Protein AF-A0A532E8U4-F1 (afdb_monomer_lite)

Sequence (185 aa):
MLTKPIAFLGGGQMAEALIGGLLAAGACEPASICATDPVAARRDALKSRFGIRVGDENAKAVREADLVVLAVKPQAMPAVLSDAGQACAGKFIVSIAAGVTTAWIRERIVTPRGIVRAMPNTPALVREGVTALTCQPDLQSDDLAAVRTLFEAVGSVVSVEERLMDAVTGLSGSGPAYVFVAIEA

Secondary structure (DSSP, 8-state):
---S-EEEES-SHHHHHHHHHHHHTTSS-GGGEEEE-S-HHHHHHHHHHH--EEES-HHHHHHT-SEEEE-S-GGGHHHHHHHHTTTTTT-EEEE--TT--HHHHHTTSSS-SEEEEEE--GGGGGT-EEEEEE--TT--HHHHHHHHHHHHTTEEEEE--GGGHHHHIIIIITHHHHHHHHHH-

pLDDT: mean 94.61, std 5.18, range [62.66, 98.69]

Foldseek 3Di:
DPPFAEEEEALDLLVLLLLVLCVVVVVDALASYEYADCDPVSQVVSCVPRVHHYDNQLQVSLLRGQEYEHPDEPVCVVVSLVRNQASQAQHEYEYQYAPQDPVNSVVSHDHHVFYKYKHWADQLSVLAIEIEIEGDPPDDPVSVVVVCSSNNSRHHYHYDHRVCSVVCCVPRHCVVVVVVVVVVD

Radius of gyration: 15.51 Å; chains: 1; bounding box: 44×36×39 Å

Structure (mmCIF, N/CA/C/O backbone):
data_AF-A0A532E8U4-F1
#
_entry.id   AF-A0A532E8U4-F1
#
loop_
_atom_site.group_PDB
_atom_site.id
_atom_site.type_symbol
_atom_site.label_atom_id
_atom_site.label_alt_id
_atom_site.label_comp_id
_atom_site.label_asym_id
_atom_site.label_entity_id
_atom_site.label_seq_id
_atom_site.pdbx_PDB_ins_code
_atom_site.Cartn_x
_atom_site.Cartn_y
_atom_site.Cartn_z
_atom_site.occupancy
_atom_site.B_iso_or_equiv
_atom_site.auth_seq_id
_atom_site.auth_comp_id
_atom_site.auth_asym_id
_atom_site.auth_atom_id
_atom_site.pdbx_PDB_model_num
ATOM 1 N N . MET A 1 1 ? -12.705 -9.575 8.826 1.00 62.66 1 MET A N 1
ATOM 2 C CA . MET A 1 1 ? -13.034 -9.132 7.456 1.00 62.66 1 MET A CA 1
ATOM 3 C C . MET A 1 1 ? -13.058 -7.609 7.445 1.00 62.66 1 MET A C 1
ATOM 5 O O . MET A 1 1 ? -13.712 -7.023 8.299 1.00 62.66 1 MET A O 1
ATOM 9 N N . LEU A 1 2 ? -12.309 -6.975 6.547 1.00 78.12 2 LEU A N 1
ATOM 10 C CA . LEU A 1 2 ? -12.373 -5.546 6.260 1.00 78.12 2 LEU A CA 1
ATOM 11 C C . LEU A 1 2 ? -13.682 -5.270 5.516 1.00 78.12 2 LEU A C 1
ATOM 13 O O . LEU A 1 2 ? -13.833 -5.612 4.346 1.00 78.12 2 LEU A O 1
ATOM 17 N N . THR A 1 3 ? -14.644 -4.676 6.214 1.00 75.88 3 THR A N 1
ATOM 18 C CA . THR A 1 3 ? -15.966 -4.338 5.661 1.00 75.88 3 THR A CA 1
ATOM 19 C C . THR A 1 3 ? -16.006 -2.954 5.017 1.00 75.88 3 THR A C 1
ATOM 21 O O . THR A 1 3 ? -16.946 -2.630 4.297 1.00 75.88 3 THR A O 1
ATOM 24 N N . LYS A 1 4 ? -14.981 -2.136 5.266 1.00 85.25 4 LYS A N 1
ATOM 25 C CA . LYS A 1 4 ? -14.859 -0.764 4.775 1.00 85.25 4 LYS A CA 1
ATOM 26 C C . LYS A 1 4 ? -14.249 -0.739 3.364 1.00 85.25 4 LYS A C 1
ATOM 28 O O . LYS A 1 4 ? -13.265 -1.451 3.147 1.00 85.25 4 LYS A O 1
ATOM 33 N N . PRO A 1 5 ? -14.760 0.072 2.419 1.00 95.31 5 PRO A N 1
ATOM 34 C CA . PRO A 1 5 ? -14.179 0.158 1.083 1.00 95.31 5 PRO A CA 1
ATOM 35 C C . PRO A 1 5 ? -12.770 0.771 1.097 1.00 95.31 5 PRO A C 1
ATOM 37 O O . PRO A 1 5 ? -12.495 1.721 1.839 1.00 95.31 5 PRO A O 1
ATOM 40 N N . ILE A 1 6 ? -11.884 0.229 0.260 1.00 98.00 6 ILE A N 1
ATOM 41 C CA . ILE A 1 6 ? -10.460 0.569 0.193 1.00 98.00 6 ILE A CA 1
ATOM 42 C C . ILE A 1 6 ? -10.132 1.147 -1.184 1.00 98.00 6 ILE A C 1
ATOM 44 O O . ILE A 1 6 ? -10.432 0.527 -2.205 1.00 98.00 6 ILE A O 1
ATOM 48 N N . ALA A 1 7 ? -9.463 2.299 -1.217 1.00 98.44 7 ALA A N 1
ATOM 49 C CA . ALA A 1 7 ? -8.882 2.866 -2.431 1.00 98.44 7 ALA A CA 1
ATOM 50 C C . ALA A 1 7 ? -7.355 2.759 -2.401 1.00 98.44 7 ALA A C 1
ATOM 52 O O . ALA A 1 7 ? -6.721 3.290 -1.496 1.00 98.44 7 ALA A O 1
ATOM 53 N N . PHE A 1 8 ? -6.756 2.134 -3.411 1.00 98.69 8 PHE A N 1
ATOM 54 C CA . PHE A 1 8 ? -5.316 2.172 -3.662 1.00 98.69 8 PHE A CA 1
ATOM 55 C C . PHE A 1 8 ? -5.017 3.251 -4.699 1.00 98.69 8 PHE A C 1
ATOM 57 O O . PHE A 1 8 ? -5.415 3.122 -5.855 1.00 98.69 8 PHE A O 1
ATOM 64 N N . LEU A 1 9 ? -4.315 4.311 -4.298 1.00 98.50 9 LEU A N 1
ATOM 65 C CA . LEU A 1 9 ? -3.833 5.335 -5.220 1.00 98.50 9 LEU A CA 1
ATOM 66 C C . LEU A 1 9 ? -2.458 4.929 -5.736 1.00 98.50 9 LEU A C 1
ATOM 68 O O . LEU A 1 9 ? -1.476 4.993 -4.996 1.00 98.50 9 LEU A O 1
ATOM 72 N N . GLY A 1 10 ? -2.398 4.503 -6.994 1.00 98.06 10 GLY A N 1
ATOM 73 C CA . GLY A 1 10 ? -1.242 3.830 -7.577 1.00 98.06 10 GLY A CA 1
ATOM 74 C C . GLY A 1 10 ? -1.448 2.319 -7.633 1.00 98.06 10 GLY A C 1
ATOM 75 O O . GLY A 1 10 ? -1.654 1.659 -6.616 1.00 98.06 10 GLY A O 1
ATOM 76 N N . GLY A 1 11 ? -1.335 1.757 -8.833 1.00 97.06 11 GLY A N 1
ATOM 77 C CA . GLY A 1 11 ? -1.578 0.349 -9.093 1.00 97.06 11 GLY A CA 1
ATOM 78 C C . GLY A 1 11 ? -0.317 -0.500 -9.099 1.00 97.06 11 GLY A C 1
ATOM 79 O O . GLY A 1 11 ? -0.368 -1.601 -9.621 1.00 97.06 11 GLY A O 1
ATOM 80 N N . GLY A 1 12 ? 0.827 -0.026 -8.597 1.00 96.94 12 GLY A N 1
ATOM 81 C CA . GLY A 1 12 ? 2.129 -0.694 -8.738 1.00 96.94 12 GLY A CA 1
ATOM 82 C C . GLY A 1 12 ? 2.235 -2.090 -8.098 1.00 96.94 12 GLY A C 1
ATOM 83 O O . GLY A 1 12 ? 1.277 -2.633 -7.555 1.00 96.94 12 GLY A O 1
ATOM 84 N N . GLN A 1 13 ? 3.434 -2.677 -8.141 1.00 97.00 13 GLN A N 1
ATOM 85 C CA . GLN A 1 13 ? 3.695 -4.038 -7.640 1.00 97.00 13 GLN A CA 1
ATOM 86 C C . GLN A 1 13 ? 3.291 -4.232 -6.170 1.00 97.00 13 GLN A C 1
ATOM 88 O O . GLN A 1 13 ? 2.684 -5.239 -5.822 1.00 97.00 13 GLN A O 1
ATOM 93 N N . MET A 1 14 ? 3.564 -3.244 -5.311 1.00 97.62 14 MET A N 1
ATOM 94 C CA . MET A 1 14 ? 3.198 -3.339 -3.895 1.00 97.62 14 MET A CA 1
ATOM 95 C C . MET A 1 14 ? 1.681 -3.259 -3.673 1.00 97.62 14 MET A C 1
ATOM 97 O O . MET A 1 14 ? 1.151 -4.006 -2.858 1.00 97.62 14 MET A O 1
ATOM 101 N N . ALA A 1 15 ? 0.967 -2.407 -4.421 1.00 98.12 15 ALA A N 1
ATOM 102 C CA . ALA A 1 15 ? -0.495 -2.376 -4.371 1.00 98.12 15 ALA A CA 1
ATOM 103 C C . ALA A 1 15 ? -1.079 -3.724 -4.811 1.00 98.12 15 ALA A C 1
ATOM 105 O O . ALA A 1 15 ? -1.932 -4.277 -4.130 1.00 98.12 15 ALA A O 1
ATOM 106 N N . GLU A 1 16 ? -0.565 -4.293 -5.903 1.00 98.19 16 GLU A N 1
ATOM 107 C CA . GLU A 1 16 ? -0.963 -5.617 -6.387 1.00 98.19 16 GLU A CA 1
ATOM 108 C C . GLU A 1 16 ? -0.710 -6.731 -5.367 1.00 98.19 16 GLU A C 1
ATOM 110 O O . GLU A 1 16 ? -1.575 -7.588 -5.194 1.00 98.19 16 GLU A O 1
ATOM 115 N N . ALA A 1 17 ? 0.422 -6.716 -4.662 1.00 98.31 17 ALA A N 1
ATOM 116 C CA . ALA A 1 17 ? 0.686 -7.690 -3.609 1.00 98.31 17 ALA A CA 1
ATOM 117 C C . ALA A 1 17 ? -0.298 -7.567 -2.447 1.00 98.31 17 ALA A C 1
ATOM 119 O O . ALA A 1 17 ? -0.860 -8.574 -2.028 1.00 98.31 17 ALA A O 1
ATOM 120 N N . LEU A 1 18 ? -0.562 -6.346 -1.974 1.00 98.44 18 LEU A N 1
ATOM 121 C CA . LEU A 1 18 ? -1.526 -6.102 -0.897 1.00 98.44 18 LEU A CA 1
ATOM 122 C C . LEU A 1 18 ? -2.945 -6.512 -1.306 1.00 98.44 18 LEU A C 1
ATOM 124 O O . LEU A 1 18 ? -3.613 -7.226 -0.565 1.00 98.44 18 LEU A O 1
ATOM 128 N N . ILE A 1 19 ? -3.385 -6.125 -2.505 1.00 98.38 19 ILE A N 1
ATOM 129 C CA . ILE A 1 19 ? -4.685 -6.517 -3.066 1.0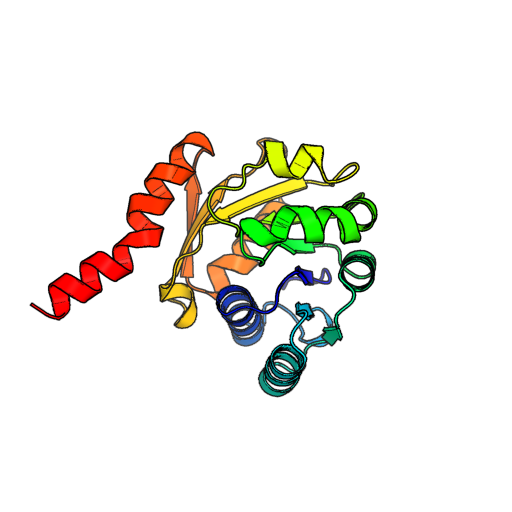0 98.38 19 ILE A CA 1
ATOM 130 C C . ILE A 1 19 ? -4.780 -8.044 -3.159 1.00 98.38 19 ILE A C 1
ATOM 132 O O . ILE A 1 19 ? -5.735 -8.640 -2.669 1.00 98.38 19 ILE A O 1
ATOM 136 N N . GLY A 1 20 ? -3.774 -8.693 -3.746 1.00 98.06 20 GLY A N 1
ATOM 137 C CA . GLY A 1 20 ? -3.753 -10.144 -3.900 1.00 98.06 20 GLY A CA 1
ATOM 138 C C . GLY A 1 20 ? -3.686 -10.898 -2.572 1.00 98.06 20 GLY A C 1
ATOM 139 O O . GLY A 1 20 ? -4.308 -11.952 -2.447 1.00 98.06 20 GLY A O 1
ATOM 140 N N . GLY A 1 21 ? -2.960 -10.371 -1.584 1.00 97.88 21 GLY A N 1
ATOM 141 C CA . GLY A 1 21 ? -2.897 -10.917 -0.229 1.00 97.88 21 GLY A CA 1
ATOM 142 C C . GLY A 1 21 ? -4.246 -10.830 0.476 1.00 97.88 21 GLY A C 1
ATOM 143 O O . GLY A 1 21 ? -4.755 -11.845 0.946 1.00 97.88 21 GLY A O 1
ATOM 144 N N . LEU A 1 22 ? -4.863 -9.643 0.481 1.00 97.31 22 LEU A N 1
ATOM 145 C CA . LEU A 1 22 ? -6.176 -9.410 1.087 1.00 97.31 22 LEU A CA 1
ATOM 146 C C . LEU A 1 22 ? -7.247 -10.358 0.538 1.00 97.31 22 LEU A C 1
ATOM 148 O O . LEU A 1 22 ? -7.982 -10.978 1.308 1.00 97.31 22 LEU A O 1
ATOM 152 N N . LEU A 1 23 ? -7.324 -10.478 -0.790 1.00 97.19 23 LEU A N 1
ATOM 153 C CA . LEU A 1 23 ? -8.311 -11.328 -1.453 1.00 97.19 23 LEU A CA 1
ATOM 154 C C . LEU A 1 23 ? -8.050 -12.811 -1.183 1.00 97.19 23 LEU A C 1
ATOM 156 O O . LEU A 1 23 ? -8.980 -13.557 -0.892 1.00 97.19 23 LEU A O 1
ATOM 160 N N . ALA A 1 24 ? -6.787 -13.245 -1.215 1.00 96.56 24 ALA A N 1
ATOM 161 C CA . ALA A 1 24 ? -6.435 -14.633 -0.923 1.00 96.56 24 ALA A CA 1
ATOM 162 C C . ALA A 1 24 ? -6.708 -15.030 0.535 1.00 96.56 24 ALA A C 1
ATOM 164 O O . ALA A 1 24 ? -7.031 -16.184 0.799 1.00 96.56 24 ALA A O 1
ATOM 165 N N . ALA A 1 25 ? -6.598 -14.084 1.469 1.00 95.25 25 ALA A N 1
ATOM 166 C CA . ALA A 1 25 ? -6.929 -14.287 2.875 1.00 95.25 25 ALA A CA 1
ATOM 167 C C . ALA A 1 25 ? -8.444 -14.230 3.164 1.00 95.25 25 ALA A C 1
ATOM 169 O O . ALA A 1 25 ? -8.845 -14.393 4.315 1.00 95.25 25 ALA A O 1
ATOM 170 N N . GLY A 1 26 ? -9.292 -13.945 2.164 1.00 95.25 26 GLY A N 1
ATOM 171 C CA . GLY A 1 26 ? -10.722 -13.686 2.377 1.00 95.25 26 GLY A CA 1
ATOM 172 C C . GLY A 1 26 ? -10.973 -12.465 3.270 1.00 95.25 26 GLY A C 1
ATOM 173 O O . GLY A 1 26 ? -12.012 -12.352 3.922 1.00 95.25 26 GLY A O 1
ATOM 174 N N . ALA A 1 27 ? -9.997 -11.556 3.355 1.00 94.38 27 ALA A N 1
ATOM 175 C CA . ALA A 1 27 ? -10.062 -10.411 4.246 1.00 94.38 27 ALA A CA 1
ATOM 176 C C . ALA A 1 27 ? -11.015 -9.338 3.713 1.00 94.38 27 ALA A C 1
ATOM 178 O O . ALA A 1 27 ? -11.550 -8.580 4.516 1.00 94.38 27 ALA A O 1
ATOM 179 N N . CYS A 1 28 ? -11.262 -9.278 2.405 1.00 93.56 28 CYS A N 1
ATOM 180 C CA . CYS A 1 28 ? -12.238 -8.387 1.787 1.00 93.56 28 CYS A CA 1
ATOM 181 C C . CYS A 1 28 ? -12.785 -8.975 0.482 1.00 93.56 28 CYS A C 1
ATOM 183 O O . CYS A 1 28 ? -12.185 -9.864 -0.120 1.00 93.56 28 CYS A O 1
ATOM 185 N N . GLU A 1 29 ? -13.910 -8.426 0.034 1.00 95.69 29 GLU A N 1
ATOM 186 C CA . GLU A 1 29 ? -14.476 -8.728 -1.278 1.00 95.69 29 GLU A CA 1
ATOM 187 C C . GLU A 1 29 ? -13.826 -7.862 -2.369 1.00 95.69 29 GLU A C 1
ATOM 189 O O . GLU A 1 29 ? -13.569 -6.675 -2.128 1.00 95.69 29 GLU A O 1
ATOM 194 N N . PRO A 1 30 ? -13.647 -8.376 -3.602 1.00 97.12 30 PRO A N 1
ATOM 195 C CA . PRO A 1 30 ? -13.139 -7.586 -4.725 1.00 97.12 30 PRO A CA 1
ATOM 196 C C . PRO A 1 30 ? -13.911 -6.283 -4.970 1.00 97.12 30 PRO A C 1
ATOM 198 O O . PRO A 1 30 ? -13.317 -5.253 -5.285 1.00 97.12 30 PRO A O 1
ATOM 201 N N . ALA A 1 31 ? -15.233 -6.298 -4.767 1.00 96.25 31 ALA A N 1
ATOM 202 C CA . ALA A 1 31 ? -16.095 -5.127 -4.941 1.00 96.25 31 ALA A CA 1
ATOM 203 C C . ALA A 1 31 ? -15.760 -3.975 -3.970 1.00 96.25 31 ALA A C 1
ATOM 205 O O . ALA A 1 31 ? -15.969 -2.798 -4.295 1.00 96.25 31 ALA A O 1
ATOM 206 N N . SER A 1 32 ? -15.196 -4.305 -2.806 1.00 96.44 32 SER A N 1
ATOM 207 C CA . SER A 1 32 ? -14.785 -3.344 -1.781 1.00 96.44 32 SER A CA 1
ATOM 208 C C . SER A 1 32 ? -13.441 -2.683 -2.086 1.00 96.44 32 SER A C 1
ATOM 210 O O . SER A 1 32 ? -13.071 -1.745 -1.386 1.00 96.44 32 SER A O 1
ATOM 212 N N . ILE A 1 33 ? -12.718 -3.121 -3.121 1.00 98.25 33 ILE A N 1
ATOM 213 C CA . ILE A 1 33 ? -11.435 -2.539 -3.522 1.00 98.25 33 ILE A CA 1
ATOM 214 C C . ILE A 1 33 ? -11.597 -1.733 -4.814 1.00 98.25 33 ILE A C 1
ATOM 216 O O . ILE A 1 33 ? -12.163 -2.195 -5.808 1.00 98.25 33 ILE A O 1
ATOM 220 N N . CYS A 1 34 ? -11.028 -0.530 -4.808 1.00 98.44 34 CYS A N 1
ATOM 221 C CA . CYS A 1 34 ? -10.768 0.272 -5.993 1.00 98.44 34 CYS A CA 1
ATOM 222 C C . CYS A 1 34 ? -9.267 0.571 -6.094 1.00 98.44 34 CYS A C 1
ATOM 224 O O . CYS A 1 34 ? -8.642 0.903 -5.088 1.00 98.44 34 CYS A O 1
ATOM 226 N N . ALA A 1 35 ? -8.681 0.479 -7.286 1.00 98.62 35 ALA A N 1
ATOM 227 C CA . ALA A 1 35 ? -7.300 0.896 -7.530 1.00 98.62 35 ALA A CA 1
ATOM 228 C C . ALA A 1 35 ? -7.217 1.906 -8.676 1.00 98.62 35 ALA A C 1
ATOM 230 O O . ALA A 1 35 ? -7.883 1.745 -9.702 1.00 98.62 35 ALA A O 1
ATOM 231 N N . THR A 1 36 ? -6.372 2.924 -8.529 1.00 98.62 36 THR A N 1
ATOM 232 C CA . THR A 1 36 ? -6.104 3.891 -9.593 1.00 98.62 36 THR A CA 1
ATOM 233 C C . THR A 1 36 ? -4.693 3.771 -10.134 1.00 98.62 36 THR A C 1
ATOM 235 O O . THR A 1 36 ? -3.743 3.523 -9.395 1.00 98.62 36 THR A O 1
ATOM 238 N N . ASP A 1 37 ? -4.544 3.943 -11.443 1.00 98.25 37 ASP A N 1
ATOM 239 C CA . ASP A 1 37 ? -3.234 4.005 -12.090 1.00 98.25 37 ASP A CA 1
ATOM 240 C C . ASP A 1 37 ? -3.331 4.822 -13.386 1.00 98.25 37 ASP A C 1
ATOM 242 O O . ASP A 1 37 ? -4.298 4.632 -14.130 1.00 98.25 37 ASP A O 1
ATOM 246 N N . PRO A 1 38 ? -2.370 5.710 -13.704 1.00 96.69 38 PRO A N 1
ATOM 247 C CA . PRO A 1 38 ? -2.390 6.456 -14.963 1.00 96.69 38 PRO A CA 1
ATOM 248 C C . PRO A 1 38 ? -2.251 5.546 -16.196 1.00 96.69 38 PRO A C 1
ATOM 250 O O . PRO A 1 38 ? -2.753 5.884 -17.269 1.00 96.69 38 PRO A O 1
ATOM 253 N N . VAL A 1 39 ? -1.622 4.373 -16.068 1.00 97.81 39 VAL A N 1
ATOM 254 C CA . VAL A 1 39 ? -1.362 3.464 -17.189 1.00 97.81 39 VAL A CA 1
ATOM 255 C C . VAL A 1 39 ? -2.543 2.513 -17.401 1.00 97.81 39 VAL A C 1
ATOM 257 O O . VAL A 1 39 ? -2.821 1.650 -16.571 1.00 97.81 39 VAL A O 1
ATOM 260 N N . ALA A 1 40 ? -3.208 2.605 -18.558 1.00 98.12 40 ALA A N 1
ATOM 261 C CA . ALA A 1 40 ? -4.378 1.777 -18.886 1.00 98.12 40 ALA A CA 1
ATOM 262 C C . ALA A 1 40 ? -4.098 0.269 -18.798 1.00 98.12 40 ALA A C 1
ATOM 264 O O . ALA A 1 40 ? -4.814 -0.446 -18.103 1.00 98.12 40 ALA A O 1
ATOM 265 N N . ALA A 1 41 ? -2.985 -0.189 -19.381 1.00 98.19 41 ALA A N 1
ATOM 266 C CA . ALA A 1 41 ? -2.574 -1.592 -19.308 1.00 98.19 41 ALA A CA 1
ATOM 267 C C . ALA A 1 41 ? -2.415 -2.087 -17.860 1.00 98.19 41 ALA A C 1
ATOM 269 O O . ALA A 1 41 ? -2.665 -3.256 -17.563 1.00 98.19 41 ALA A O 1
ATOM 270 N N . ARG A 1 42 ? -2.028 -1.197 -16.934 1.00 98.12 42 ARG A N 1
ATOM 271 C CA . ARG A 1 42 ? -1.910 -1.556 -15.523 1.00 98.12 42 ARG A CA 1
ATOM 272 C C . ARG A 1 42 ? -3.275 -1.733 -14.865 1.00 98.12 42 ARG A C 1
ATOM 274 O O . ARG A 1 42 ? -3.460 -2.684 -14.107 1.00 98.12 42 ARG A O 1
ATOM 281 N N . ARG A 1 43 ? -4.232 -0.861 -15.190 1.00 98.50 43 ARG A N 1
ATOM 282 C CA . ARG A 1 43 ? -5.628 -0.986 -14.748 1.00 98.50 43 ARG A CA 1
ATOM 283 C C . ARG A 1 43 ? -6.259 -2.280 -15.258 1.00 98.50 43 ARG A C 1
ATOM 285 O O . ARG A 1 43 ? -6.869 -3.003 -14.473 1.00 98.50 43 ARG A O 1
ATOM 292 N N . ASP A 1 44 ? -6.051 -2.608 -16.529 1.00 98.44 44 ASP A N 1
ATOM 293 C CA . ASP A 1 44 ? -6.578 -3.834 -17.136 1.00 98.44 44 ASP A CA 1
ATOM 294 C C . ASP A 1 44 ? -6.007 -5.087 -16.466 1.00 98.44 44 ASP A C 1
ATOM 296 O O . ASP A 1 44 ? -6.757 -6.007 -16.137 1.00 98.44 44 ASP A O 1
ATOM 300 N N . ALA A 1 45 ? -4.702 -5.096 -16.172 1.00 98.38 45 ALA A N 1
ATOM 301 C CA . ALA A 1 45 ? -4.061 -6.193 -15.451 1.00 98.38 45 ALA A CA 1
ATOM 302 C C . ALA A 1 45 ? -4.661 -6.395 -14.048 1.00 98.38 45 ALA A C 1
ATOM 304 O O . ALA A 1 45 ? -5.005 -7.519 -13.686 1.00 98.38 45 ALA A O 1
ATOM 305 N N . LEU A 1 46 ? -4.839 -5.319 -13.271 1.00 98.56 46 LEU A N 1
ATOM 306 C CA . LEU A 1 46 ? -5.439 -5.394 -11.933 1.00 98.56 46 LEU A CA 1
ATOM 307 C C . LEU A 1 46 ? -6.890 -5.887 -11.983 1.00 98.56 46 LEU A C 1
ATOM 309 O O . LEU A 1 46 ? -7.273 -6.767 -11.211 1.00 98.56 46 LEU A O 1
ATOM 313 N N . LYS A 1 47 ? -7.685 -5.359 -12.918 1.00 98.31 47 LYS A N 1
ATOM 314 C CA . LYS A 1 47 ? -9.078 -5.769 -13.114 1.00 98.31 47 LYS A CA 1
ATOM 315 C C . LYS A 1 47 ? -9.177 -7.238 -13.514 1.00 98.31 47 LYS A C 1
ATOM 317 O O . LYS A 1 47 ? -9.957 -7.974 -12.920 1.00 98.31 47 LYS A O 1
ATOM 322 N N . SER A 1 48 ? -8.378 -7.675 -14.487 1.00 98.19 48 SER A N 1
ATOM 323 C CA . SER A 1 48 ? -8.390 -9.059 -14.969 1.00 98.19 48 SER A CA 1
ATOM 324 C C . SER A 1 48 ? -7.909 -10.047 -13.912 1.00 98.19 48 SER A C 1
ATOM 326 O O . SER A 1 48 ? -8.435 -11.153 -13.839 1.00 98.19 48 SER A O 1
ATOM 328 N N . ARG A 1 49 ? -6.898 -9.678 -13.118 1.00 98.00 49 ARG A N 1
ATOM 329 C CA . ARG A 1 49 ? -6.296 -10.575 -12.127 1.00 98.00 49 ARG A CA 1
ATOM 330 C C . ARG A 1 49 ? -7.142 -10.709 -10.863 1.00 98.00 49 ARG A C 1
ATOM 332 O O . ARG A 1 49 ? -7.184 -11.790 -10.287 1.00 98.00 49 ARG A O 1
ATOM 339 N N . PHE A 1 50 ? -7.780 -9.624 -10.423 1.00 98.19 50 PHE A N 1
ATOM 340 C CA . PHE A 1 50 ? -8.416 -9.563 -9.103 1.00 98.19 50 PHE A CA 1
ATOM 341 C C . PHE A 1 50 ? -9.920 -9.293 -9.125 1.00 98.19 50 PHE A C 1
ATOM 343 O O . PHE A 1 50 ? -10.558 -9.394 -8.082 1.00 98.19 50 PHE A O 1
ATOM 350 N N . GLY A 1 51 ? -10.502 -8.920 -10.268 1.00 97.94 51 GLY A N 1
ATOM 351 C CA . GLY A 1 51 ? -11.926 -8.580 -10.354 1.00 97.94 51 GLY A CA 1
ATOM 352 C C . GLY A 1 51 ? -12.316 -7.310 -9.587 1.00 97.94 51 GLY A C 1
ATOM 353 O O . GLY A 1 51 ? -13.493 -7.111 -9.296 1.00 97.94 51 GLY A O 1
ATOM 354 N N . ILE A 1 52 ? -11.346 -6.459 -9.239 1.00 98.38 52 ILE A N 1
ATOM 355 C CA . ILE A 1 52 ? -11.578 -5.213 -8.496 1.00 98.38 52 ILE A CA 1
ATOM 356 C C . ILE A 1 52 ? -12.035 -4.076 -9.413 1.00 98.38 52 ILE A C 1
ATOM 358 O O . ILE A 1 52 ? -11.888 -4.127 -10.640 1.00 98.38 52 ILE A O 1
ATOM 362 N N . ARG A 1 53 ? -12.535 -2.995 -8.808 1.00 98.06 53 ARG A N 1
ATOM 363 C CA . ARG A 1 53 ? -12.789 -1.744 -9.528 1.00 98.06 53 ARG A CA 1
ATOM 364 C C . ARG A 1 53 ? -11.463 -1.049 -9.835 1.00 98.06 53 ARG A C 1
ATOM 366 O O . ARG A 1 53 ? -10.546 -1.046 -9.016 1.00 98.06 53 ARG A O 1
ATOM 373 N N . VAL A 1 54 ? -11.365 -0.452 -11.019 1.00 98.56 54 VAL A N 1
ATOM 374 C CA . VAL A 1 54 ? -10.183 0.306 -11.445 1.00 98.56 54 VAL A CA 1
ATOM 375 C C . VAL A 1 54 ? -10.589 1.610 -12.119 1.00 98.56 54 VAL A C 1
ATOM 377 O O . VAL A 1 54 ? -11.644 1.677 -12.750 1.00 98.56 54 VAL A O 1
ATOM 380 N N . GLY A 1 55 ? -9.749 2.634 -12.005 1.00 97.50 55 GLY A N 1
ATOM 381 C CA . GLY A 1 55 ? -9.970 3.936 -12.635 1.00 97.50 55 GLY A CA 1
ATOM 382 C C . GLY A 1 55 ? -8.686 4.748 -12.764 1.00 97.50 55 GLY A C 1
ATOM 383 O O . GLY A 1 55 ? -7.618 4.313 -12.347 1.00 97.50 55 GLY A O 1
ATOM 384 N N . ASP A 1 56 ? -8.775 5.924 -13.363 1.00 97.06 56 ASP A N 1
ATOM 385 C CA . ASP A 1 56 ? -7.683 6.897 -13.497 1.00 97.06 56 ASP A CA 1
ATOM 386 C C . ASP A 1 56 ? -7.913 8.173 -12.668 1.00 97.06 56 ASP A C 1
ATOM 388 O O . ASP A 1 56 ? -6.989 8.958 -12.475 1.00 97.06 56 ASP A O 1
ATOM 392 N N . GLU A 1 57 ? -9.108 8.346 -12.100 1.00 97.44 57 GLU A N 1
ATOM 393 C CA . GLU A 1 57 ? -9.472 9.484 -11.254 1.00 97.44 57 GLU A CA 1
ATOM 394 C C . GLU A 1 57 ? -9.274 9.179 -9.755 1.00 97.44 57 GLU A C 1
ATOM 396 O O . GLU A 1 57 ? -10.119 8.538 -9.116 1.00 97.44 57 GLU A O 1
ATOM 401 N N . ASN A 1 58 ? -8.193 9.686 -9.149 1.00 98.00 58 ASN A N 1
ATOM 402 C CA . ASN A 1 58 ? -7.902 9.453 -7.726 1.00 98.00 58 ASN A CA 1
ATOM 403 C C . ASN A 1 58 ? -9.007 9.996 -6.815 1.00 98.00 58 ASN A C 1
ATOM 405 O O . ASN A 1 58 ? -9.489 9.289 -5.931 1.00 98.00 58 ASN A O 1
ATOM 409 N N . ALA A 1 59 ? -9.449 11.235 -7.046 1.00 97.06 59 ALA A N 1
ATOM 410 C CA . ALA A 1 59 ? -10.466 11.877 -6.216 1.00 97.06 59 ALA A CA 1
ATOM 411 C C . ALA A 1 59 ? -11.793 11.095 -6.201 1.00 97.06 59 ALA A C 1
ATOM 413 O O . ALA A 1 59 ? -12.474 11.042 -5.176 1.00 97.06 59 ALA A O 1
ATOM 414 N N . LYS A 1 60 ? -12.154 10.452 -7.319 1.00 97.50 60 LYS A N 1
ATOM 415 C CA . LYS A 1 60 ? -13.344 9.600 -7.409 1.00 97.50 60 LYS A CA 1
ATOM 416 C C . LYS A 1 60 ? -13.191 8.339 -6.562 1.00 97.50 60 LYS A C 1
ATOM 418 O O . LYS A 1 60 ? -14.067 8.063 -5.748 1.00 97.50 60 LYS A O 1
ATOM 423 N N . ALA A 1 61 ? -12.065 7.636 -6.691 1.00 97.81 61 ALA A N 1
ATOM 424 C CA . ALA A 1 61 ? -11.780 6.450 -5.885 1.00 97.81 61 ALA A CA 1
ATOM 425 C C . ALA A 1 61 ? -11.771 6.763 -4.378 1.00 97.81 61 ALA A C 1
ATOM 427 O O . ALA A 1 61 ? -12.345 6.017 -3.591 1.00 97.81 61 ALA A O 1
ATOM 428 N N . VAL A 1 62 ? -11.183 7.898 -3.983 1.00 97.81 62 VAL A N 1
ATOM 429 C CA . VAL A 1 62 ? -11.136 8.339 -2.581 1.00 97.81 62 VAL A CA 1
ATOM 430 C C . VAL A 1 62 ? -12.526 8.625 -2.013 1.00 97.81 62 VAL A C 1
ATOM 432 O O . VAL A 1 62 ? -12.807 8.244 -0.878 1.00 97.81 62 VAL A O 1
ATOM 435 N N . ARG A 1 63 ? -13.415 9.284 -2.771 1.00 96.31 63 ARG A N 1
ATOM 436 C CA . ARG A 1 63 ? -14.768 9.617 -2.287 1.00 96.31 63 ARG A CA 1
ATOM 437 C C . ARG A 1 63 ? -15.548 8.376 -1.852 1.00 96.31 63 ARG A C 1
ATOM 439 O O . ARG A 1 63 ? -16.226 8.425 -0.827 1.00 96.31 63 ARG A O 1
ATOM 446 N N . GLU A 1 64 ? -15.390 7.282 -2.588 1.00 95.62 64 GLU A N 1
ATOM 447 C CA . GLU A 1 64 ? -16.071 6.002 -2.369 1.00 95.62 64 GLU A CA 1
ATOM 448 C C . GLU A 1 64 ? -15.361 5.076 -1.365 1.00 95.62 64 GLU A C 1
ATOM 450 O O . GLU A 1 64 ? -15.844 3.974 -1.111 1.00 95.62 64 GLU A O 1
ATOM 455 N N . ALA A 1 65 ? -14.220 5.494 -0.810 1.00 96.69 65 ALA A N 1
ATOM 456 C CA . ALA A 1 65 ? -13.425 4.708 0.126 1.00 96.69 65 ALA A CA 1
ATOM 457 C C . ALA A 1 65 ? -13.456 5.277 1.542 1.00 96.69 65 ALA A C 1
ATOM 459 O O . ALA A 1 65 ? -13.573 6.483 1.730 1.00 96.69 65 ALA A O 1
ATOM 460 N N . ASP A 1 66 ? -13.290 4.420 2.544 1.00 94.44 66 ASP A N 1
ATOM 461 C CA . ASP A 1 66 ? -13.065 4.830 3.936 1.00 94.44 66 ASP A CA 1
ATOM 462 C C . ASP A 1 66 ? -11.582 4.760 4.312 1.00 94.44 66 ASP A C 1
ATOM 464 O O . ASP A 1 66 ? -11.112 5.541 5.145 1.00 94.44 66 ASP A O 1
ATOM 468 N N . LEU A 1 67 ? -10.859 3.816 3.698 1.00 96.31 67 LEU A N 1
ATOM 469 C CA . LEU A 1 67 ? -9.420 3.626 3.832 1.00 96.31 67 LEU A CA 1
ATOM 470 C C . LEU A 1 67 ? -8.747 3.923 2.490 1.00 96.31 67 LEU A C 1
ATOM 472 O O . LEU A 1 67 ? -9.101 3.344 1.464 1.00 96.31 67 LEU A O 1
ATOM 476 N N . VAL A 1 68 ? -7.758 4.811 2.498 1.00 98.12 68 VAL A N 1
ATOM 477 C CA . VAL A 1 68 ? -7.003 5.211 1.308 1.00 98.12 68 VAL A CA 1
ATOM 478 C C . VAL A 1 68 ? -5.548 4.801 1.478 1.00 98.12 68 VAL A C 1
ATOM 480 O O . VAL A 1 68 ? -4.858 5.295 2.367 1.00 98.12 68 VAL A O 1
ATOM 483 N N . VAL A 1 69 ? -5.070 3.917 0.608 1.00 98.50 69 VAL A N 1
ATOM 484 C CA . VAL A 1 69 ? -3.672 3.501 0.529 1.00 98.50 69 VAL A CA 1
ATOM 485 C C . VAL A 1 69 ? -2.950 4.356 -0.511 1.00 98.50 69 VAL A C 1
ATOM 487 O O . VAL A 1 69 ? -3.207 4.245 -1.708 1.00 98.50 69 VAL A O 1
ATOM 490 N N . LEU A 1 70 ? -2.018 5.199 -0.072 1.00 98.62 70 LEU A N 1
ATOM 491 C CA . LEU A 1 70 ? -1.125 5.961 -0.943 1.00 98.62 70 LEU A CA 1
ATOM 492 C C . LEU A 1 70 ? 0.021 5.045 -1.399 1.00 98.62 70 LEU A C 1
ATOM 494 O O . LEU A 1 70 ? 1.016 4.874 -0.691 1.00 98.62 70 LEU A O 1
ATOM 498 N N . ALA A 1 71 ? -0.142 4.443 -2.578 1.00 98.19 71 ALA A N 1
ATOM 499 C CA . ALA A 1 71 ? 0.727 3.417 -3.157 1.00 98.19 71 ALA A CA 1
ATOM 500 C C . ALA A 1 71 ? 1.519 3.901 -4.386 1.00 98.19 71 ALA A C 1
ATOM 502 O O . ALA A 1 71 ? 1.905 3.117 -5.258 1.00 98.19 71 ALA A O 1
ATOM 503 N N . VAL A 1 72 ? 1.792 5.204 -4.445 1.00 97.81 72 VAL A N 1
ATOM 504 C CA . VAL A 1 72 ? 2.618 5.821 -5.485 1.00 97.81 72 VAL A CA 1
ATOM 505 C C . VAL A 1 72 ? 4.071 5.975 -5.051 1.00 97.81 72 VAL A C 1
ATOM 507 O O . VAL A 1 72 ? 4.415 5.942 -3.868 1.00 97.81 72 VAL A O 1
ATOM 510 N N . LYS A 1 73 ? 4.950 6.184 -6.032 1.00 95.50 73 LYS A N 1
ATOM 511 C CA . LYS A 1 73 ? 6.337 6.566 -5.765 1.00 95.50 73 LYS A CA 1
ATOM 512 C C . LYS A 1 73 ? 6.387 7.930 -5.052 1.00 95.50 73 LYS A C 1
ATOM 514 O O . LYS A 1 73 ? 5.563 8.790 -5.370 1.00 95.50 73 LYS A O 1
ATOM 519 N N . PRO A 1 74 ? 7.366 8.175 -4.158 1.00 95.38 74 PRO A N 1
ATOM 520 C CA . PRO A 1 74 ? 7.472 9.438 -3.417 1.00 95.38 74 PRO A CA 1
ATOM 521 C C . PRO A 1 74 ? 7.453 10.681 -4.315 1.00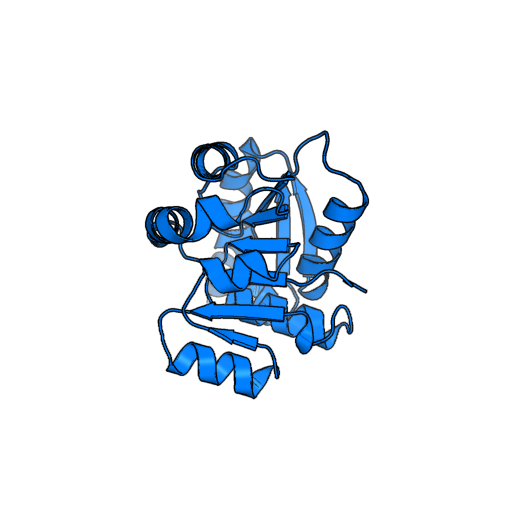 95.38 74 PRO A C 1
ATOM 523 O O . PRO A 1 74 ? 6.830 11.683 -3.981 1.00 95.38 74 PRO A O 1
ATOM 526 N N . GLN A 1 75 ? 8.060 10.586 -5.501 1.00 96.81 75 GLN A N 1
ATOM 527 C CA . GLN A 1 75 ? 8.137 11.668 -6.485 1.00 96.81 75 GLN A CA 1
ATOM 528 C C . GLN A 1 75 ? 6.772 12.039 -7.084 1.00 96.81 75 GLN A C 1
ATOM 530 O O . GLN A 1 75 ? 6.573 13.177 -7.493 1.00 96.81 75 GLN A O 1
ATOM 535 N N . ALA A 1 76 ? 5.827 11.096 -7.130 1.00 96.81 76 ALA A N 1
ATOM 536 C CA . ALA A 1 76 ? 4.477 11.318 -7.648 1.00 96.81 76 ALA A CA 1
ATOM 537 C C . ALA A 1 76 ? 3.500 11.816 -6.568 1.00 96.81 76 ALA A C 1
ATOM 539 O O . ALA A 1 76 ? 2.419 12.308 -6.893 1.00 96.81 76 ALA A O 1
ATOM 540 N N . MET A 1 77 ? 3.872 11.722 -5.287 1.00 97.38 77 MET A N 1
ATOM 541 C CA . MET A 1 77 ? 3.005 12.086 -4.167 1.00 97.38 77 MET A CA 1
ATOM 542 C C . MET A 1 77 ? 2.499 13.542 -4.210 1.00 97.38 77 MET A C 1
ATOM 544 O O . MET A 1 77 ? 1.315 13.742 -3.941 1.00 97.38 77 MET A O 1
ATOM 548 N N . PRO A 1 78 ? 3.313 14.562 -4.572 1.00 97.50 78 PRO A N 1
ATOM 549 C CA . PRO A 1 78 ? 2.824 15.939 -4.657 1.00 97.50 78 PRO A CA 1
ATOM 550 C C . PRO A 1 78 ? 1.656 16.097 -5.635 1.00 97.50 78 PRO A C 1
ATOM 552 O O . PRO A 1 78 ? 0.656 16.720 -5.293 1.00 97.50 78 PRO A O 1
ATOM 555 N N . ALA A 1 79 ? 1.751 15.493 -6.822 1.00 96.75 79 ALA A N 1
ATOM 556 C CA . ALA A 1 79 ? 0.700 15.565 -7.834 1.00 96.75 79 ALA A CA 1
ATOM 557 C C . ALA A 1 79 ? -0.571 14.828 -7.383 1.00 96.75 79 ALA A C 1
ATOM 559 O O . ALA A 1 79 ? -1.671 15.360 -7.497 1.00 96.75 79 ALA A O 1
ATOM 560 N N . VAL A 1 80 ? -0.416 13.635 -6.799 1.00 97.25 80 VAL A N 1
ATOM 561 C CA . VAL A 1 80 ? -1.538 12.821 -6.306 1.00 97.25 80 VAL A CA 1
ATOM 562 C C . VAL A 1 80 ? -2.295 13.522 -5.180 1.00 97.25 80 VAL A C 1
ATOM 564 O O . VAL A 1 80 ? -3.523 13.535 -5.188 1.00 97.25 80 VAL A O 1
ATOM 567 N N . LEU A 1 81 ? -1.591 14.134 -4.223 1.00 96.88 81 LEU A N 1
ATOM 568 C CA . LEU A 1 81 ? -2.246 14.867 -3.136 1.00 96.88 81 LEU A CA 1
ATOM 569 C C . LEU A 1 81 ? -2.780 16.232 -3.581 1.00 96.88 81 LEU A C 1
ATOM 571 O O . LEU A 1 81 ? -3.761 16.696 -3.012 1.00 96.88 81 LEU A O 1
ATOM 575 N N . SER A 1 82 ? -2.210 16.849 -4.619 1.00 95.75 82 SER A N 1
ATOM 576 C CA . SER A 1 82 ? -2.812 18.038 -5.235 1.00 95.75 82 SER A CA 1
ATOM 577 C C . SER A 1 82 ? -4.169 17.728 -5.875 1.00 95.75 82 SER A C 1
ATOM 579 O O . SER A 1 82 ? -5.055 18.575 -5.844 1.00 95.75 82 SER A O 1
ATOM 581 N N . ASP A 1 83 ? -4.325 16.535 -6.450 1.00 93.69 83 ASP A N 1
ATOM 582 C CA . ASP A 1 83 ? -5.554 16.071 -7.105 1.00 93.69 83 ASP A CA 1
ATOM 583 C C . ASP A 1 83 ? -6.589 15.539 -6.092 1.00 93.69 83 ASP A C 1
ATOM 585 O O . ASP A 1 83 ? -7.751 15.943 -6.082 1.00 93.69 83 ASP A O 1
ATOM 589 N N . ALA A 1 84 ? -6.168 14.663 -5.175 1.00 96.06 84 ALA A N 1
ATOM 590 C CA . ALA A 1 84 ? -7.074 13.935 -4.284 1.00 96.06 84 ALA A CA 1
ATOM 591 C C . ALA A 1 84 ? -7.089 14.426 -2.827 1.00 96.06 84 ALA A C 1
ATOM 593 O O . ALA A 1 84 ? -7.943 13.993 -2.052 1.00 96.06 84 ALA A O 1
ATOM 594 N N . GLY A 1 85 ? -6.182 15.321 -2.422 1.00 94.44 85 GLY A N 1
ATOM 595 C CA . GLY A 1 85 ? -5.982 15.698 -1.015 1.00 94.44 85 GLY A CA 1
ATOM 596 C C . GLY A 1 85 ? -7.216 16.300 -0.341 1.00 94.44 85 GLY A C 1
ATOM 597 O O . GLY A 1 85 ? -7.437 16.068 0.847 1.00 94.44 85 GLY A O 1
ATOM 598 N N . GLN A 1 86 ? -8.064 17.004 -1.099 1.00 95.12 86 GLN A N 1
ATOM 599 C CA . GLN A 1 86 ? -9.360 17.490 -0.607 1.00 95.12 86 GLN A CA 1
ATOM 600 C C . GLN A 1 86 ? -10.370 16.352 -0.403 1.00 95.12 86 GLN A C 1
ATOM 602 O O . GLN A 1 86 ? -11.092 16.339 0.590 1.00 95.12 86 GLN A O 1
ATOM 607 N N . ALA A 1 87 ? -10.410 15.373 -1.312 1.00 96.50 87 ALA A N 1
ATOM 608 C CA . ALA A 1 87 ? -11.309 14.223 -1.203 1.00 96.50 87 ALA A CA 1
ATOM 609 C C . ALA A 1 87 ? -10.956 13.319 -0.007 1.00 96.50 87 ALA A C 1
ATOM 611 O O . ALA A 1 87 ? -11.822 12.612 0.505 1.00 96.50 87 ALA A O 1
ATOM 612 N N . CYS A 1 88 ? -9.703 13.369 0.457 1.00 96.00 88 CYS A N 1
ATOM 613 C CA . CYS A 1 88 ? -9.213 12.632 1.621 1.00 96.00 88 CYS A CA 1
ATOM 614 C C . CYS A 1 88 ? -9.742 13.157 2.974 1.00 96.00 88 CYS A C 1
ATOM 616 O O . CYS A 1 88 ? -9.432 12.563 4.010 1.00 96.00 88 CYS A O 1
ATOM 618 N N . ALA A 1 89 ? -10.551 14.221 2.992 1.00 95.31 89 ALA A N 1
ATOM 619 C CA . ALA A 1 89 ? -11.170 14.724 4.215 1.00 95.31 89 ALA A CA 1
ATOM 620 C C . ALA A 1 89 ? -12.010 13.655 4.928 1.00 95.31 89 ALA A C 1
ATOM 622 O O . ALA A 1 89 ? -12.856 12.990 4.329 1.00 95.31 89 ALA A O 1
ATOM 623 N N . GLY A 1 90 ? -11.742 13.463 6.224 1.00 93.56 90 GLY A N 1
ATOM 624 C CA . GLY A 1 90 ? -12.388 12.443 7.055 1.00 93.56 90 GLY A CA 1
ATOM 625 C C . GLY A 1 90 ? -12.028 10.992 6.705 1.00 93.56 90 GLY A C 1
ATOM 626 O O . GLY A 1 90 ? -12.561 10.069 7.323 1.00 93.56 90 GLY A O 1
ATOM 627 N N . LYS A 1 91 ? -11.125 10.764 5.743 1.00 95.00 91 LYS A N 1
ATOM 628 C CA . LYS A 1 91 ? -10.669 9.424 5.354 1.00 95.00 91 LYS A CA 1
ATOM 629 C C . LYS A 1 91 ? -9.511 8.967 6.230 1.00 95.00 91 LYS A C 1
ATOM 631 O O . LYS A 1 91 ? -8.773 9.782 6.790 1.00 95.00 91 LYS A O 1
ATOM 636 N N . PHE A 1 92 ? -9.348 7.655 6.343 1.00 95.44 92 PHE A N 1
ATOM 637 C CA . PHE A 1 92 ? -8.206 7.063 7.022 1.00 95.44 92 PHE A CA 1
ATOM 638 C C . PHE A 1 92 ? -7.114 6.711 6.014 1.00 95.44 92 PHE A C 1
ATOM 640 O O . PHE A 1 92 ? -7.365 6.024 5.026 1.00 95.44 92 PHE A O 1
ATOM 647 N N . ILE A 1 93 ? -5.910 7.229 6.240 1.00 96.94 93 ILE A N 1
ATOM 648 C CA . ILE A 1 93 ? -4.836 7.237 5.252 1.00 96.94 93 ILE A CA 1
ATOM 649 C C . ILE A 1 93 ? -3.744 6.259 5.667 1.00 96.94 93 ILE A C 1
ATOM 651 O O . ILE A 1 93 ? -3.226 6.325 6.780 1.00 96.94 93 ILE A O 1
ATOM 655 N N . VAL A 1 94 ? -3.341 5.395 4.743 1.00 97.75 94 VAL A N 1
ATOM 656 C CA . VAL A 1 94 ? -2.192 4.501 4.882 1.00 97.75 94 VAL A CA 1
ATOM 657 C C . VAL A 1 94 ? -1.195 4.852 3.788 1.00 97.75 94 VAL A C 1
ATOM 659 O O . VAL A 1 94 ? -1.505 4.735 2.611 1.00 97.75 94 VAL A O 1
ATOM 662 N N . SER A 1 95 ? 0.009 5.285 4.140 1.00 97.81 95 SER A N 1
ATOM 663 C CA . SER A 1 95 ? 1.061 5.564 3.157 1.00 97.81 95 SER A CA 1
ATOM 664 C C . SER A 1 95 ? 2.102 4.462 3.152 1.00 97.81 95 SER A C 1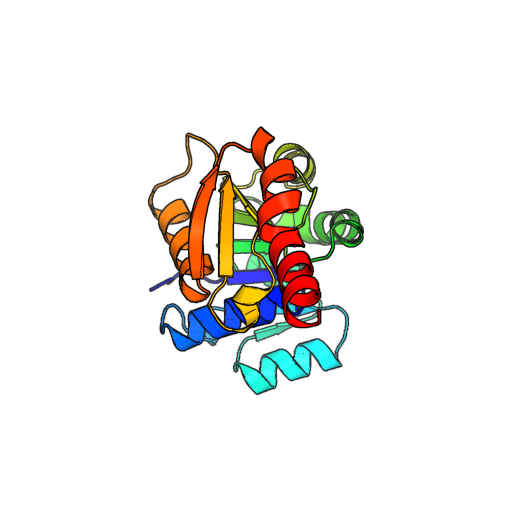
ATOM 666 O O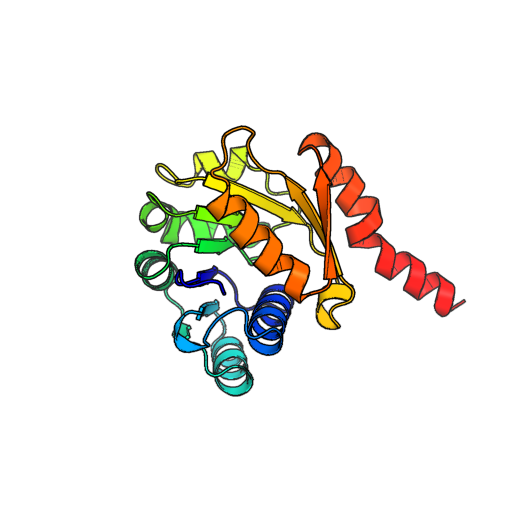 . SER A 1 95 ? 2.659 4.162 4.204 1.00 97.81 95 SER A O 1
ATOM 668 N N . ILE A 1 96 ? 2.401 3.915 1.971 1.00 97.50 96 ILE A N 1
ATOM 669 C CA . ILE A 1 96 ? 3.522 2.983 1.759 1.00 97.50 96 ILE A CA 1
ATOM 670 C C . ILE A 1 96 ? 4.709 3.643 1.037 1.00 97.50 96 ILE A C 1
ATOM 672 O O . ILE A 1 96 ? 5.623 2.965 0.567 1.00 97.50 96 ILE A O 1
ATOM 676 N N . ALA A 1 97 ? 4.687 4.971 0.892 1.00 95.00 97 ALA A N 1
ATOM 677 C CA . ALA A 1 97 ? 5.727 5.704 0.185 1.00 95.00 97 ALA A CA 1
ATOM 678 C C . ALA A 1 97 ? 6.972 5.896 1.066 1.00 95.00 97 ALA A C 1
ATOM 680 O O . ALA A 1 97 ? 6.935 6.565 2.102 1.00 95.00 97 ALA A O 1
ATOM 681 N N . ALA A 1 98 ? 8.098 5.340 0.618 1.00 90.50 98 ALA A N 1
ATOM 682 C CA . ALA A 1 98 ? 9.386 5.483 1.290 1.00 90.50 98 ALA A CA 1
ATOM 683 C C . ALA A 1 98 ? 9.807 6.960 1.412 1.00 90.50 98 ALA A C 1
ATOM 685 O O . ALA A 1 98 ? 9.651 7.741 0.476 1.00 90.50 98 ALA A O 1
ATOM 686 N N . GLY A 1 99 ? 10.352 7.348 2.567 1.00 90.50 99 GLY A N 1
ATOM 687 C CA . GLY A 1 99 ? 10.857 8.705 2.814 1.00 90.50 99 GLY A CA 1
ATOM 688 C C . GLY A 1 99 ? 9.801 9.817 2.915 1.00 90.50 99 GLY A C 1
ATOM 689 O O . GLY A 1 99 ? 10.166 10.963 3.157 1.00 90.50 99 GLY A O 1
ATOM 690 N N . VAL A 1 100 ? 8.505 9.519 2.765 1.00 95.44 100 VAL A N 1
ATOM 691 C CA . VAL A 1 100 ? 7.435 10.515 2.932 1.00 95.44 100 VAL A CA 1
ATOM 692 C C . VAL A 1 100 ? 6.924 10.466 4.371 1.00 95.44 100 VAL A C 1
ATOM 694 O O . VAL A 1 100 ? 6.341 9.468 4.793 1.00 95.44 100 VAL A O 1
ATOM 697 N N . THR A 1 101 ? 7.155 11.535 5.134 1.00 95.50 101 THR A N 1
ATOM 698 C CA . THR A 1 101 ? 6.791 11.594 6.558 1.00 95.50 101 THR A CA 1
ATOM 699 C C . THR A 1 101 ? 5.297 11.825 6.769 1.00 95.50 101 THR A C 1
ATOM 701 O O . THR A 1 101 ? 4.607 12.419 5.935 1.00 95.50 101 THR A O 1
ATOM 704 N N . THR A 1 102 ? 4.794 11.414 7.933 1.00 94.62 102 THR A N 1
ATOM 705 C CA . THR A 1 102 ? 3.414 11.682 8.358 1.00 94.62 102 THR A CA 1
ATOM 706 C C . THR A 1 102 ? 3.114 13.182 8.360 1.00 94.62 102 THR A C 1
ATOM 708 O O . THR A 1 102 ? 2.035 13.597 7.937 1.00 94.62 102 THR A O 1
ATOM 711 N N . ALA A 1 103 ? 4.072 14.004 8.804 1.00 94.75 103 ALA A N 1
ATOM 712 C CA . ALA A 1 103 ? 3.950 15.461 8.810 1.00 94.75 103 ALA A CA 1
ATOM 713 C C . ALA A 1 103 ? 3.760 16.019 7.392 1.00 94.75 103 ALA A C 1
ATOM 715 O O . ALA A 1 103 ? 2.815 16.767 7.148 1.00 94.75 103 ALA A O 1
ATOM 716 N N . TRP A 1 104 ? 4.583 15.570 6.439 1.00 96.19 104 TRP A N 1
ATOM 717 C CA . TRP A 1 104 ? 4.500 16.006 5.046 1.00 96.19 104 TRP A CA 1
ATOM 718 C C . TRP A 1 104 ? 3.142 15.667 4.411 1.00 96.19 104 TRP A C 1
ATOM 720 O O . TRP A 1 104 ? 2.579 16.479 3.676 1.00 96.19 104 TRP A O 1
ATOM 730 N N . ILE A 1 105 ? 2.591 14.485 4.717 1.00 95.88 105 ILE A N 1
ATOM 731 C CA . ILE A 1 105 ? 1.260 14.065 4.248 1.00 95.88 105 ILE A CA 1
ATOM 732 C C . ILE A 1 105 ? 0.173 14.927 4.891 1.00 95.88 105 ILE A C 1
ATOM 734 O O . ILE A 1 105 ? -0.731 15.394 4.200 1.00 95.88 105 ILE A O 1
ATOM 738 N N . ARG A 1 106 ? 0.263 15.160 6.205 1.00 93.81 106 ARG A N 1
ATOM 739 C CA . ARG A 1 106 ? -0.733 15.924 6.965 1.00 93.81 106 ARG A CA 1
ATOM 740 C C . ARG A 1 106 ? -0.871 17.361 6.472 1.00 93.81 106 ARG A C 1
ATOM 742 O O . ARG A 1 106 ? -1.982 17.865 6.420 1.00 93.81 106 ARG A O 1
ATOM 749 N N . GLU A 1 107 ? 0.221 17.995 6.060 1.00 95.12 107 GLU A N 1
ATOM 750 C CA . GLU A 1 107 ? 0.198 19.340 5.463 1.00 95.12 107 GLU A CA 1
ATOM 751 C C . GLU A 1 107 ? -0.574 19.416 4.135 1.00 95.12 107 GLU A C 1
ATOM 753 O O . GLU A 1 107 ? -0.928 20.505 3.690 1.00 95.12 107 GLU A O 1
ATOM 758 N N . ARG A 1 108 ? -0.810 18.277 3.473 1.00 95.06 108 ARG A N 1
ATOM 759 C CA . ARG A 1 108 ? -1.362 18.190 2.109 1.00 95.06 108 ARG A CA 1
ATOM 760 C C . ARG A 1 108 ? -2.720 17.497 2.042 1.00 95.06 108 ARG A C 1
ATOM 762 O O . ARG A 1 108 ? -3.297 17.396 0.963 1.00 95.06 108 ARG A O 1
ATOM 769 N N . ILE A 1 109 ? -3.233 17.020 3.173 1.00 93.81 109 ILE A N 1
ATOM 770 C CA . ILE A 1 109 ? -4.560 16.418 3.281 1.00 93.81 109 ILE A CA 1
ATOM 771 C C . ILE A 1 109 ? -5.398 17.262 4.230 1.00 93.81 109 ILE A C 1
ATOM 773 O O . ILE A 1 109 ? -5.004 17.528 5.364 1.00 93.81 109 ILE A O 1
ATOM 777 N N . VAL A 1 110 ? -6.583 17.654 3.771 1.00 83.50 110 VAL A N 1
ATOM 778 C CA . VAL A 1 110 ? -7.544 18.387 4.597 1.00 83.50 110 VAL A CA 1
ATOM 779 C C . VAL A 1 110 ? -8.114 17.416 5.630 1.00 83.50 110 VAL A C 1
ATOM 781 O O . VAL A 1 110 ? -8.676 16.404 5.241 1.00 83.50 110 VAL A O 1
ATOM 784 N N . THR A 1 111 ? -7.926 17.690 6.926 1.00 89.81 111 THR A N 1
ATOM 785 C CA . THR A 1 111 ? -8.565 16.973 8.057 1.00 89.81 111 THR A CA 1
ATOM 786 C C . THR A 1 111 ? -8.721 15.447 7.874 1.00 89.81 111 THR A C 1
ATOM 788 O O . THR A 1 111 ? -9.846 14.932 7.875 1.00 89.81 111 THR A O 1
ATOM 791 N N . PRO A 1 112 ? -7.619 14.684 7.722 1.00 92.56 112 PRO A N 1
ATOM 792 C CA . PRO A 1 112 ? -7.701 13.225 7.682 1.00 92.56 112 PRO A CA 1
ATOM 793 C C . PRO A 1 112 ? -8.189 12.685 9.033 1.00 92.56 112 PRO A C 1
ATOM 795 O O . PRO A 1 112 ? -7.835 13.229 10.080 1.00 92.56 112 PRO A O 1
ATOM 798 N N . ARG A 1 113 ? -8.942 11.576 9.026 1.00 92.25 113 ARG A N 1
ATOM 799 C CA . ARG A 1 113 ? -9.347 10.879 10.266 1.00 92.25 113 ARG A CA 1
ATOM 800 C C . ARG A 1 113 ? -8.136 10.332 11.022 1.00 92.25 113 ARG A C 1
ATOM 802 O O . ARG A 1 113 ? -8.112 10.333 12.245 1.00 92.25 113 ARG A O 1
ATOM 809 N N . GLY A 1 114 ? -7.134 9.870 10.281 1.00 93.31 114 GLY A N 1
ATOM 810 C CA . GLY A 1 114 ? -5.876 9.366 10.814 1.00 93.31 114 GLY A CA 1
ATOM 811 C C . GLY A 1 114 ? -4.902 9.060 9.685 1.00 93.31 114 GLY A C 1
ATOM 812 O O . GLY A 1 114 ? -5.319 8.857 8.542 1.00 93.31 114 GLY A O 1
ATOM 813 N N . ILE A 1 115 ? -3.608 9.054 10.000 1.00 95.00 115 ILE A N 1
ATOM 814 C CA . ILE A 1 115 ? -2.548 8.688 9.057 1.00 95.00 115 ILE A CA 1
ATOM 815 C C . ILE A 1 115 ? -1.668 7.616 9.698 1.00 95.00 115 ILE A C 1
ATOM 817 O O . ILE A 1 115 ? -1.174 7.796 10.812 1.00 95.00 115 ILE A O 1
ATOM 821 N N . VAL A 1 116 ? -1.444 6.530 8.966 1.00 96.00 116 VAL A N 1
ATOM 822 C CA . VAL A 1 116 ? -0.443 5.510 9.274 1.00 96.00 116 VAL A CA 1
ATOM 823 C C . VAL A 1 116 ? 0.600 5.487 8.170 1.00 96.00 116 VAL A C 1
ATOM 825 O O . VAL A 1 116 ? 0.274 5.461 6.981 1.00 96.00 116 VAL A O 1
ATOM 828 N N . ARG A 1 117 ? 1.870 5.472 8.570 1.00 96.06 117 ARG A N 1
ATOM 829 C CA . ARG A 1 117 ? 2.983 5.212 7.662 1.00 96.06 117 ARG A CA 1
ATOM 830 C C . ARG A 1 117 ? 3.370 3.746 7.781 1.00 96.06 117 ARG A C 1
ATOM 832 O O . ARG A 1 117 ? 3.565 3.234 8.881 1.00 96.06 117 ARG A O 1
ATOM 839 N N . ALA A 1 118 ? 3.487 3.093 6.640 1.00 97.00 118 ALA A N 1
ATOM 840 C CA . ALA A 1 118 ? 3.867 1.706 6.513 1.00 97.00 118 ALA A CA 1
ATOM 841 C C . ALA A 1 118 ? 5.087 1.589 5.602 1.00 97.00 118 ALA A C 1
ATOM 843 O O . ALA A 1 118 ? 5.201 2.287 4.598 1.00 97.00 118 ALA A O 1
ATOM 844 N N . MET A 1 119 ? 6.000 0.695 5.949 1.00 96.56 119 MET A N 1
ATOM 845 C CA . MET A 1 119 ? 7.187 0.407 5.157 1.00 96.56 119 MET A CA 1
ATOM 846 C C . MET A 1 119 ? 7.248 -1.099 4.887 1.00 96.56 119 MET A C 1
ATOM 848 O O . MET A 1 119 ? 7.920 -1.815 5.634 1.00 96.56 119 MET A O 1
ATOM 852 N N . PRO A 1 120 ? 6.495 -1.601 3.887 1.00 96.75 120 PRO A N 1
ATOM 853 C CA . PRO A 1 120 ? 6.612 -2.981 3.431 1.00 96.75 120 PRO A CA 1
ATOM 854 C C . PRO A 1 120 ? 7.897 -3.177 2.615 1.00 96.75 120 PRO A C 1
ATOM 856 O O . PRO A 1 120 ? 8.502 -2.215 2.133 1.00 96.75 120 PRO A O 1
ATOM 859 N N . ASN A 1 121 ? 8.286 -4.431 2.399 1.00 96.12 121 ASN A N 1
ATOM 860 C CA . ASN A 1 121 ? 9.438 -4.808 1.580 1.00 96.12 121 ASN A CA 1
ATOM 861 C C . ASN A 1 121 ? 9.059 -5.805 0.468 1.00 96.12 121 ASN A C 1
ATOM 863 O O . ASN A 1 121 ? 7.936 -6.304 0.401 1.00 96.12 121 ASN A O 1
ATOM 867 N N . THR A 1 122 ? 9.987 -6.070 -0.454 1.00 94.62 122 THR A N 1
ATOM 868 C CA . THR A 1 122 ? 9.723 -6.853 -1.675 1.00 94.62 122 THR A CA 1
ATOM 869 C C . THR A 1 122 ? 9.273 -8.306 -1.454 1.00 94.62 122 THR A C 1
ATOM 871 O O . THR A 1 122 ? 8.460 -8.765 -2.256 1.00 94.62 122 THR A O 1
ATOM 874 N N . PRO A 1 123 ? 9.666 -9.031 -0.388 1.00 96.88 123 PRO A N 1
ATOM 875 C CA . PRO A 1 123 ? 9.095 -10.346 -0.079 1.00 96.88 123 PRO A CA 1
ATOM 876 C C . PRO A 1 123 ? 7.566 -10.374 0.093 1.00 96.88 123 PRO A C 1
ATOM 878 O O . PRO A 1 123 ? 6.958 -11.431 -0.063 1.00 96.88 123 PRO A O 1
ATOM 881 N N . ALA A 1 124 ? 6.905 -9.228 0.302 1.00 97.12 124 ALA A N 1
ATOM 882 C CA . ALA A 1 124 ? 5.442 -9.141 0.288 1.00 97.12 124 ALA A CA 1
ATOM 883 C C . ALA A 1 124 ? 4.817 -9.643 -1.031 1.00 97.12 124 ALA A C 1
ATOM 885 O O . ALA A 1 124 ? 3.698 -10.154 -1.025 1.00 97.12 124 ALA A O 1
ATOM 886 N N . LEU A 1 125 ? 5.545 -9.568 -2.157 1.00 95.31 125 LEU A N 1
ATOM 887 C CA . LEU A 1 125 ? 5.094 -10.094 -3.456 1.00 95.31 125 LEU A CA 1
ATOM 888 C C . LEU A 1 125 ? 4.846 -11.613 -3.432 1.00 95.31 125 LEU A C 1
ATOM 890 O O . LEU A 1 125 ? 4.074 -12.123 -4.243 1.00 95.31 125 LEU A O 1
ATOM 894 N N . VAL A 1 126 ? 5.484 -12.320 -2.496 1.00 95.94 126 VAL A N 1
ATOM 895 C CA . VAL A 1 126 ? 5.328 -13.761 -2.253 1.00 95.94 126 VAL A CA 1
ATOM 896 C C . VAL A 1 126 ? 4.754 -14.057 -0.863 1.00 95.94 126 VAL A C 1
ATOM 898 O O . VAL A 1 126 ? 4.800 -15.195 -0.419 1.00 95.94 126 VAL A O 1
ATOM 901 N N . ARG A 1 127 ? 4.158 -13.047 -0.209 1.00 96.31 127 ARG A N 1
ATOM 902 C CA . ARG A 1 127 ? 3.522 -13.114 1.124 1.00 96.31 127 ARG A CA 1
ATOM 903 C C . ARG A 1 127 ? 4.460 -13.400 2.302 1.00 96.31 127 ARG A C 1
ATOM 905 O O . ARG A 1 127 ? 3.991 -13.733 3.381 1.00 96.31 127 ARG A O 1
ATOM 912 N N . GLU A 1 128 ? 5.756 -13.181 2.118 1.00 97.00 128 GLU A N 1
ATOM 913 C CA . GLU A 1 128 ? 6.780 -13.323 3.165 1.00 97.00 128 GLU A CA 1
ATOM 914 C C . GLU A 1 128 ? 7.357 -11.956 3.565 1.00 97.00 128 GLU A C 1
ATOM 916 O O . GLU A 1 128 ? 8.524 -11.809 3.925 1.00 97.00 128 GLU A O 1
ATOM 921 N N . GLY A 1 129 ? 6.543 -10.907 3.424 1.00 97.19 129 GLY A N 1
ATOM 922 C CA . GLY A 1 129 ? 6.929 -9.534 3.701 1.00 97.19 129 GLY A CA 1
ATOM 923 C C . GLY A 1 129 ? 7.177 -9.263 5.181 1.00 97.19 129 GLY A C 1
ATOM 924 O O . GLY A 1 129 ? 6.656 -9.931 6.070 1.00 97.19 129 GLY A O 1
ATOM 925 N N . VAL A 1 130 ? 7.919 -8.195 5.450 1.00 97.00 130 VAL A N 1
ATOM 926 C CA . VAL A 1 130 ? 7.958 -7.555 6.765 1.00 97.00 130 VAL A CA 1
ATOM 927 C C . VAL A 1 130 ? 7.590 -6.095 6.579 1.00 97.00 130 VAL A C 1
ATOM 929 O O . VAL A 1 130 ? 8.260 -5.366 5.847 1.00 97.00 130 VAL A O 1
ATOM 932 N N . THR A 1 131 ? 6.529 -5.664 7.255 1.00 97.81 131 THR A N 1
ATOM 933 C CA . THR A 1 131 ? 6.071 -4.276 7.232 1.00 97.81 131 THR A CA 1
ATOM 934 C C . THR A 1 131 ? 6.313 -3.619 8.579 1.00 97.81 131 THR A C 1
ATOM 936 O O . THR A 1 131 ? 5.767 -4.053 9.593 1.00 97.81 131 THR A O 1
ATOM 939 N N . ALA A 1 132 ? 7.076 -2.527 8.591 1.00 97.12 132 ALA A N 1
ATOM 940 C CA . ALA A 1 132 ? 7.102 -1.652 9.756 1.00 97.12 132 ALA A CA 1
ATOM 941 C C . ALA A 1 132 ? 5.949 -0.649 9.696 1.00 97.12 132 ALA A C 1
ATOM 943 O O . ALA A 1 132 ? 5.714 -0.039 8.654 1.00 97.12 132 ALA A O 1
ATOM 944 N N . LEU A 1 133 ? 5.255 -0.456 10.812 1.00 95.94 133 LEU A N 1
ATOM 945 C CA . LEU A 1 133 ? 4.155 0.488 10.954 1.00 95.94 133 LEU A CA 1
ATOM 946 C C . LEU A 1 133 ? 4.490 1.559 11.983 1.00 95.94 133 LEU A C 1
ATOM 948 O O . LEU A 1 133 ? 4.881 1.255 13.110 1.00 95.94 133 LEU A O 1
ATOM 952 N N . THR A 1 134 ? 4.224 2.806 11.621 1.00 94.44 134 THR A N 1
ATOM 953 C CA . THR A 1 134 ? 4.170 3.934 12.545 1.00 94.44 134 THR A CA 1
ATOM 954 C C . THR A 1 134 ? 2.745 4.456 12.575 1.00 94.44 134 THR A C 1
ATOM 956 O O . THR A 1 134 ? 2.192 4.863 11.552 1.00 94.44 134 THR A O 1
ATOM 959 N N . CYS A 1 135 ? 2.172 4.468 13.773 1.00 87.81 135 CYS A N 1
ATOM 960 C CA . CYS A 1 135 ? 0.827 4.958 14.034 1.00 87.81 135 CYS A CA 1
ATOM 961 C C . CYS A 1 135 ? 0.887 6.157 14.982 1.00 87.81 135 CYS A C 1
ATOM 963 O O . CYS A 1 135 ? 1.812 6.278 15.785 1.00 87.81 135 CYS A O 1
ATOM 965 N N . GLN A 1 136 ? -0.112 7.033 14.900 1.00 80.00 136 GLN A N 1
ATOM 966 C CA . GLN A 1 136 ? -0.300 8.070 15.910 1.00 80.00 136 GLN A CA 1
ATOM 967 C C . GLN A 1 136 ? -0.741 7.438 17.242 1.00 80.00 136 GLN A C 1
ATOM 969 O O . GLN A 1 136 ? -1.460 6.438 17.201 1.00 80.00 136 GLN A O 1
ATOM 974 N N . PRO A 1 137 ? -0.374 8.020 18.399 1.00 73.38 137 PRO A N 1
ATOM 975 C CA . PRO A 1 137 ? -0.777 7.499 19.708 1.00 73.38 137 PRO A CA 1
ATOM 976 C C . PRO A 1 137 ? -2.296 7.359 19.880 1.00 73.38 137 PRO A C 1
ATOM 978 O O . PRO A 1 137 ? -2.756 6.392 20.475 1.00 73.38 137 PRO A O 1
ATOM 981 N N . ASP A 1 138 ? -3.069 8.275 19.291 1.00 75.31 138 ASP A N 1
ATOM 982 C CA . ASP A 1 138 ? -4.520 8.379 19.505 1.00 75.31 138 ASP A CA 1
ATOM 983 C C . ASP A 1 138 ? -5.350 7.677 18.414 1.00 75.31 138 ASP A C 1
ATOM 985 O O . ASP A 1 138 ? -6.527 7.988 18.202 1.00 75.31 138 ASP A O 1
ATOM 989 N N . LEU A 1 139 ? -4.737 6.758 17.659 1.00 81.06 139 LEU A N 1
ATOM 990 C CA . LEU A 1 139 ? -5.436 6.056 16.590 1.00 81.06 139 LEU A CA 1
ATOM 991 C C . LEU A 1 139 ? -6.484 5.091 17.162 1.00 81.06 139 LEU A C 1
ATOM 993 O O . LEU A 1 139 ? -6.200 4.302 18.061 1.00 81.06 139 LEU A O 1
ATOM 997 N N . GLN A 1 140 ? -7.695 5.129 16.604 1.00 80.25 140 GLN A N 1
ATOM 998 C CA . GLN A 1 140 ? -8.781 4.237 17.009 1.00 80.25 140 GLN A CA 1
ATOM 999 C C . GLN A 1 140 ? -8.399 2.765 16.798 1.00 80.25 140 GLN A C 1
ATOM 1001 O O . GLN A 1 140 ? -7.785 2.409 15.787 1.00 80.25 140 GLN A O 1
ATOM 1006 N N . SER A 1 141 ? -8.804 1.896 17.727 1.00 81.62 141 SER A N 1
ATOM 1007 C CA . SER A 1 141 ? -8.441 0.471 17.716 1.00 81.62 141 SER A CA 1
ATOM 1008 C C . SER A 1 141 ? -8.870 -0.246 16.430 1.00 81.62 141 SER A C 1
ATOM 1010 O O . SER A 1 141 ? -8.101 -1.041 15.891 1.00 81.62 141 SER A O 1
ATOM 1012 N N . ASP A 1 142 ? -10.044 0.092 15.891 1.00 87.62 142 ASP A N 1
ATOM 1013 C CA . ASP A 1 142 ? -10.563 -0.487 14.646 1.00 87.62 142 ASP A CA 1
ATOM 1014 C C . ASP A 1 142 ? -9.729 -0.102 13.419 1.00 87.62 142 ASP A C 1
ATOM 1016 O O . ASP A 1 142 ? -9.531 -0.916 12.516 1.0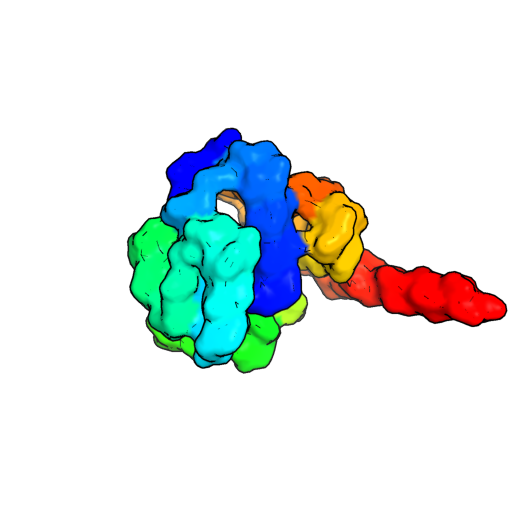0 87.62 142 ASP A O 1
ATOM 1020 N N . ASP A 1 143 ? -9.220 1.132 13.379 1.00 88.75 143 ASP A N 1
ATOM 1021 C CA . ASP A 1 143 ? -8.372 1.598 12.281 1.00 88.75 143 ASP A CA 1
ATOM 1022 C C . ASP A 1 143 ? -7.013 0.888 12.327 1.00 88.75 143 ASP A C 1
ATOM 1024 O O . ASP A 1 143 ? -6.528 0.414 11.299 1.00 88.75 143 ASP A O 1
ATOM 1028 N N . LEU A 1 144 ? -6.435 0.714 13.520 1.00 88.62 144 LEU A N 1
ATOM 1029 C CA . LEU A 1 144 ? -5.197 -0.048 13.688 1.00 88.62 144 LEU A CA 1
ATOM 1030 C C . LEU A 1 144 ? -5.365 -1.523 13.291 1.00 88.62 144 LEU A C 1
ATOM 1032 O O . LEU A 1 144 ? -4.507 -2.073 12.598 1.00 88.62 144 LEU A O 1
ATOM 1036 N N . ALA A 1 145 ? -6.469 -2.157 13.694 1.00 91.38 145 ALA A N 1
ATOM 1037 C CA . ALA A 1 145 ? -6.785 -3.533 13.315 1.00 91.38 145 ALA A CA 1
ATOM 1038 C C . ALA A 1 145 ? -6.954 -3.677 11.795 1.00 91.38 145 ALA A C 1
ATOM 1040 O O . ALA A 1 145 ? -6.488 -4.657 11.203 1.00 91.38 145 ALA A O 1
ATOM 1041 N N . ALA A 1 146 ? -7.561 -2.678 11.146 1.00 92.19 146 ALA A N 1
ATOM 1042 C CA . ALA A 1 146 ? -7.708 -2.661 9.699 1.00 92.19 146 ALA A CA 1
ATOM 1043 C C . ALA A 1 146 ? -6.352 -2.577 8.978 1.00 92.19 146 ALA A C 1
ATOM 1045 O O . ALA A 1 146 ? -6.109 -3.337 8.039 1.00 92.19 146 ALA A O 1
ATOM 1046 N N . VAL A 1 147 ? -5.442 -1.712 9.444 1.00 93.88 147 VAL A N 1
ATOM 1047 C CA . VAL A 1 147 ? -4.080 -1.633 8.887 1.00 93.88 147 VAL A CA 1
ATOM 1048 C C . VAL A 1 147 ? -3.307 -2.924 9.112 1.00 93.88 147 VAL A C 1
ATOM 1050 O O . VAL A 1 147 ? -2.631 -3.395 8.201 1.00 93.88 147 VAL A O 1
ATOM 1053 N N . ARG A 1 148 ? -3.395 -3.516 10.306 1.00 94.88 148 ARG A N 1
ATOM 1054 C CA . ARG A 1 148 ? -2.734 -4.796 10.578 1.00 94.88 148 ARG A CA 1
ATOM 1055 C C . ARG A 1 148 ? -3.219 -5.873 9.625 1.00 94.88 148 ARG A C 1
ATOM 1057 O O . ARG A 1 148 ? -2.395 -6.456 8.939 1.00 94.88 148 ARG A O 1
ATOM 1064 N N . THR A 1 149 ? -4.534 -6.015 9.462 1.00 95.25 149 THR A N 1
ATOM 1065 C CA . THR A 1 149 ? -5.125 -6.961 8.500 1.00 95.25 149 THR A CA 1
ATOM 1066 C C . THR A 1 149 ? -4.604 -6.736 7.074 1.00 95.25 149 THR A C 1
ATOM 1068 O O . THR A 1 149 ? -4.311 -7.699 6.371 1.00 95.25 149 THR A O 1
ATOM 1071 N N . LEU A 1 150 ? -4.453 -5.474 6.648 1.00 96.12 150 LEU A N 1
ATOM 1072 C CA . LEU A 1 150 ? -3.926 -5.121 5.324 1.00 96.12 150 LEU A CA 1
ATOM 1073 C C . LEU A 1 150 ? -2.513 -5.667 5.079 1.00 96.12 150 LEU A C 1
ATOM 1075 O O . LEU A 1 150 ? -2.245 -6.187 3.998 1.00 96.12 150 LEU A O 1
ATOM 1079 N N . PHE A 1 151 ? -1.617 -5.546 6.057 1.00 97.56 151 PHE A N 1
ATOM 1080 C CA . PHE A 1 151 ? -0.213 -5.933 5.889 1.00 97.56 151 PHE A CA 1
ATOM 1081 C C . PHE A 1 151 ? 0.089 -7.361 6.346 1.00 97.56 151 PHE A C 1
ATOM 1083 O O . PHE A 1 151 ? 0.960 -8.005 5.766 1.00 97.56 151 PHE A O 1
ATOM 1090 N N . GLU A 1 152 ? -0.656 -7.887 7.319 1.00 97.50 152 GLU A N 1
ATOM 1091 C CA . GLU A 1 152 ? -0.544 -9.280 7.769 1.00 97.50 152 GLU A CA 1
ATOM 1092 C C . GLU A 1 152 ? -0.991 -10.265 6.676 1.00 97.50 152 GLU A C 1
ATOM 1094 O O . GLU A 1 152 ? -0.516 -11.394 6.613 1.00 97.50 152 GLU A O 1
ATOM 1099 N N . ALA A 1 153 ? -1.816 -9.811 5.725 1.00 96.94 153 ALA A N 1
ATOM 1100 C CA . ALA A 1 153 ? -2.180 -10.580 4.536 1.00 96.94 153 ALA A CA 1
ATOM 1101 C C . ALA A 1 153 ? -0.999 -10.870 3.581 1.00 96.94 153 ALA A C 1
ATOM 1103 O O . ALA A 1 153 ? -1.126 -11.700 2.677 1.00 96.94 153 ALA A O 1
ATOM 1104 N N . VAL A 1 154 ? 0.135 -10.178 3.746 1.00 97.94 154 VAL A N 1
ATOM 1105 C CA . VAL A 1 154 ? 1.341 -10.345 2.917 1.00 97.94 154 VAL A CA 1
ATOM 1106 C C . VAL A 1 154 ? 2.618 -10.560 3.733 1.00 97.94 154 VAL A C 1
ATOM 1108 O O . VAL A 1 154 ? 3.710 -10.462 3.172 1.00 97.94 154 VAL A O 1
ATOM 1111 N N . GLY A 1 155 ? 2.505 -10.843 5.033 1.00 97.56 155 GLY A N 1
ATOM 1112 C CA . GLY A 1 155 ? 3.645 -11.189 5.879 1.00 97.56 155 GLY A CA 1
ATOM 1113 C C . GLY A 1 155 ? 3.520 -10.695 7.319 1.00 97.56 155 GLY A C 1
ATOM 1114 O O . GLY A 1 155 ? 2.432 -10.593 7.867 1.00 97.56 155 GLY A O 1
ATOM 1115 N N . SER A 1 156 ? 4.647 -10.401 7.962 1.00 97.19 156 SER A N 1
ATOM 1116 C CA . SER A 1 156 ? 4.693 -9.968 9.363 1.00 97.19 156 SER A CA 1
ATOM 1117 C C . SER A 1 156 ? 4.644 -8.449 9.511 1.00 97.19 156 SER A C 1
ATOM 1119 O O . SER A 1 156 ? 5.128 -7.699 8.662 1.00 97.19 156 SER A O 1
ATOM 1121 N N . VAL A 1 157 ? 4.113 -7.984 10.642 1.00 97.19 157 VAL A N 1
ATOM 1122 C CA . VAL A 1 157 ? 3.976 -6.560 10.959 1.00 97.19 157 VAL A CA 1
ATOM 1123 C C . VAL A 1 157 ? 4.664 -6.224 12.277 1.00 97.19 157 VAL A C 1
ATOM 1125 O O . VAL A 1 157 ? 4.391 -6.840 13.306 1.00 97.19 157 VAL A O 1
ATOM 1128 N N . VAL A 1 158 ? 5.502 -5.187 12.265 1.00 95.50 158 VAL A N 1
ATOM 1129 C CA . VAL A 1 158 ? 6.183 -4.659 13.456 1.00 95.50 158 VAL A CA 1
ATOM 1130 C C . VAL A 1 158 ? 5.851 -3.187 13.657 1.00 95.50 158 VAL A C 1
ATOM 1132 O O . VAL A 1 158 ? 5.796 -2.418 12.702 1.00 95.50 158 VAL A O 1
ATOM 1135 N N . SER A 1 159 ? 5.620 -2.770 14.898 1.00 94.62 159 SER A N 1
ATOM 1136 C CA . SER A 1 159 ? 5.378 -1.360 15.220 1.00 94.62 159 SER A CA 1
ATOM 1137 C C . SER A 1 159 ? 6.687 -0.671 15.587 1.00 94.62 159 SER A C 1
ATOM 1139 O O . SER A 1 159 ? 7.460 -1.199 16.383 1.00 94.62 159 SER A O 1
ATOM 1141 N N . VAL A 1 160 ? 6.930 0.506 15.014 1.00 94.88 160 VAL A N 1
ATOM 1142 C CA . VAL A 1 160 ? 8.141 1.301 15.246 1.00 94.88 160 VAL A CA 1
ATOM 1143 C C . VAL A 1 160 ? 7.808 2.785 15.373 1.00 94.88 160 VAL A C 1
ATOM 1145 O O . VAL A 1 160 ? 6.847 3.287 14.781 1.00 94.88 160 VAL A O 1
ATOM 1148 N N . GLU A 1 161 ? 8.641 3.510 16.113 1.00 93.69 161 GLU A N 1
ATOM 1149 C CA . GLU A 1 161 ? 8.620 4.973 16.110 1.00 93.69 161 GLU A CA 1
ATOM 1150 C C . GLU A 1 161 ? 8.998 5.523 14.726 1.00 93.69 161 GLU A C 1
ATOM 1152 O O . GLU A 1 161 ? 9.867 4.969 14.051 1.00 93.69 161 GLU A O 1
ATOM 1157 N N . GLU A 1 162 ? 8.413 6.657 14.318 1.00 93.12 162 GLU A N 1
ATOM 1158 C CA . GLU A 1 162 ? 8.648 7.204 12.970 1.00 93.12 162 GLU A CA 1
ATOM 1159 C C . GLU A 1 162 ? 10.125 7.519 12.711 1.00 93.12 162 GLU A C 1
ATOM 1161 O O . GLU A 1 162 ? 10.625 7.289 11.612 1.00 93.12 162 GLU A O 1
ATOM 1166 N N . ARG A 1 163 ? 10.847 7.982 13.741 1.00 94.00 163 ARG A N 1
ATOM 1167 C CA . ARG A 1 163 ? 12.286 8.287 13.667 1.00 94.00 163 ARG A CA 1
ATOM 1168 C C . ARG A 1 163 ? 13.151 7.079 13.289 1.00 94.00 163 ARG A C 1
ATOM 1170 O O . ARG A 1 163 ? 14.301 7.255 12.911 1.00 94.00 163 ARG A O 1
ATOM 1177 N N . LEU A 1 164 ? 12.624 5.860 13.422 1.00 94.62 164 LEU A N 1
ATOM 1178 C CA . LEU A 1 164 ? 13.318 4.621 13.069 1.00 94.62 164 LEU A CA 1
ATOM 1179 C C . LEU A 1 164 ? 13.026 4.170 11.632 1.00 94.62 164 LEU A C 1
ATOM 1181 O O . LEU A 1 164 ? 13.651 3.220 11.167 1.00 94.62 164 LEU A O 1
ATOM 1185 N N . MET A 1 165 ? 12.114 4.824 10.905 1.00 92.81 165 MET A N 1
ATOM 1186 C CA . MET A 1 165 ? 11.712 4.400 9.557 1.00 92.81 165 MET A CA 1
ATOM 1187 C C . MET A 1 165 ? 12.860 4.422 8.538 1.00 92.81 165 MET A C 1
ATOM 1189 O O . MET A 1 165 ? 12.878 3.603 7.617 1.00 92.81 165 MET A O 1
ATOM 1193 N N . ASP A 1 166 ? 13.847 5.299 8.711 1.00 90.31 166 ASP A N 1
ATOM 1194 C CA . ASP A 1 166 ? 15.031 5.318 7.846 1.00 90.31 166 ASP A CA 1
ATOM 1195 C C . ASP A 1 166 ? 15.932 4.102 8.119 1.00 90.31 166 ASP A C 1
ATOM 1197 O O . ASP A 1 166 ? 16.389 3.442 7.185 1.00 90.31 166 ASP A O 1
ATOM 1201 N N . ALA A 1 167 ? 16.092 3.718 9.391 1.00 92.62 167 ALA A N 1
ATOM 1202 C CA . ALA A 1 167 ? 16.801 2.496 9.774 1.00 92.62 167 ALA A CA 1
ATOM 1203 C C . ALA A 1 167 ? 16.065 1.236 9.286 1.00 92.62 167 ALA A C 1
ATOM 1205 O O . ALA A 1 167 ? 16.689 0.320 8.752 1.00 92.62 167 ALA A O 1
ATOM 1206 N N . VAL A 1 168 ? 14.731 1.210 9.386 1.00 92.31 168 VAL A N 1
ATOM 1207 C CA . VAL A 1 168 ? 13.898 0.150 8.794 1.00 92.31 168 VAL A CA 1
ATOM 1208 C C . VAL A 1 168 ? 14.117 0.059 7.288 1.00 92.31 168 VAL A C 1
ATOM 1210 O O . VAL A 1 168 ? 14.225 -1.043 6.756 1.00 92.31 168 VAL A O 1
ATOM 1213 N N . THR A 1 169 ? 14.184 1.196 6.594 1.00 88.44 169 THR A N 1
ATOM 1214 C CA . THR A 1 169 ? 14.417 1.224 5.146 1.00 88.44 169 THR A CA 1
ATOM 1215 C C . THR A 1 169 ? 15.766 0.595 4.805 1.00 88.44 169 THR A C 1
ATOM 1217 O O . THR A 1 169 ? 15.822 -0.284 3.947 1.00 88.44 169 THR A O 1
ATOM 1220 N N . GLY A 1 170 ? 16.829 0.980 5.518 1.00 88.50 170 GLY A N 1
ATOM 1221 C CA . GLY A 1 170 ? 18.166 0.412 5.336 1.00 88.50 170 GLY A CA 1
ATOM 1222 C C . GLY A 1 170 ? 18.252 -1.084 5.651 1.00 88.50 170 GLY A C 1
ATOM 1223 O O . GLY A 1 170 ? 18.984 -1.799 4.976 1.00 88.50 170 GLY A O 1
ATOM 1224 N N . LEU A 1 171 ? 17.483 -1.572 6.629 1.00 91.88 171 LEU A N 1
ATOM 1225 C CA . LEU A 1 171 ? 17.502 -2.976 7.036 1.00 91.88 171 LEU A CA 1
ATOM 1226 C C . LEU A 1 171 ? 16.506 -3.841 6.256 1.00 91.88 171 LEU A C 1
ATOM 1228 O O . LEU A 1 171 ? 16.913 -4.730 5.526 1.00 91.88 171 LEU A O 1
ATOM 1232 N N . SER A 1 172 ? 15.201 -3.619 6.417 1.00 88.25 172 SER A N 1
ATOM 1233 C CA . SER A 1 172 ? 14.149 -4.478 5.849 1.00 88.25 172 SER A CA 1
ATOM 1234 C C . SER A 1 172 ? 13.821 -4.127 4.398 1.00 88.25 172 SER A C 1
ATOM 1236 O O . SER A 1 172 ? 13.536 -5.015 3.596 1.00 88.25 172 SER A O 1
ATOM 1238 N N . GLY A 1 173 ? 13.867 -2.838 4.049 1.00 84.44 173 GLY A N 1
ATOM 1239 C CA . GLY A 1 173 ? 13.606 -2.378 2.683 1.00 84.44 173 GLY A CA 1
ATOM 1240 C C . GLY A 1 173 ? 14.700 -2.822 1.712 1.00 84.44 173 GLY A C 1
ATOM 1241 O O . GLY A 1 173 ? 14.399 -3.397 0.667 1.00 84.44 173 GLY A O 1
ATOM 1242 N N . SER A 1 174 ? 15.962 -2.592 2.084 1.00 89.25 174 SER A N 1
ATOM 1243 C CA . SER A 1 174 ? 17.140 -2.963 1.286 1.00 89.25 174 SER A CA 1
ATOM 1244 C C . SER A 1 174 ? 17.659 -4.378 1.561 1.00 89.25 174 SER A C 1
ATOM 1246 O O . SER A 1 174 ? 18.316 -4.959 0.700 1.00 89.25 174 SER A O 1
ATOM 1248 N N . GLY A 1 175 ? 17.352 -4.958 2.724 1.00 91.25 175 GLY A N 1
ATOM 1249 C CA . GLY A 1 175 ? 17.850 -6.264 3.173 1.00 91.25 175 GLY A CA 1
ATOM 1250 C C . GLY A 1 175 ? 17.697 -7.410 2.178 1.00 91.25 175 GLY A C 1
ATOM 1251 O O . GLY A 1 175 ? 18.675 -8.129 1.972 1.00 91.25 175 GLY A O 1
ATOM 1252 N N . PRO A 1 176 ? 16.540 -7.573 1.504 1.00 92.50 176 PRO A N 1
ATOM 1253 C CA . PRO A 1 176 ? 16.385 -8.596 0.475 1.00 92.50 176 PRO A CA 1
ATOM 1254 C C . PRO A 1 176 ? 17.466 -8.517 -0.608 1.00 92.50 176 PRO A C 1
ATOM 1256 O O . PRO A 1 176 ? 17.991 -9.547 -1.008 1.00 92.50 176 PRO A O 1
ATOM 1259 N N . ALA A 1 177 ? 17.875 -7.312 -1.022 1.00 93.56 177 ALA A N 1
ATOM 1260 C CA . ALA A 1 177 ? 18.933 -7.147 -2.016 1.00 93.56 177 ALA A CA 1
ATOM 1261 C C . ALA A 1 177 ? 20.303 -7.610 -1.495 1.00 93.56 177 ALA A C 1
ATOM 1263 O O . ALA A 1 177 ? 21.057 -8.226 -2.241 1.00 93.56 177 ALA A O 1
ATOM 1264 N N . TYR A 1 178 ? 20.613 -7.373 -0.216 1.00 94.62 178 TYR A N 1
ATOM 1265 C CA . TYR A 1 178 ? 21.850 -7.873 0.398 1.00 94.62 178 TYR A CA 1
ATOM 1266 C C . TYR A 1 178 ? 21.878 -9.403 0.426 1.00 94.62 178 TYR A C 1
ATOM 1268 O O . TYR A 1 178 ? 22.903 -10.011 0.127 1.00 94.62 178 TYR A O 1
ATOM 1276 N N . VAL A 1 179 ? 20.736 -10.024 0.733 1.00 95.19 179 VAL A N 1
ATOM 1277 C CA . VAL A 1 179 ? 20.587 -11.483 0.720 1.00 95.19 179 VAL A CA 1
ATOM 1278 C C . VAL A 1 179 ? 20.700 -12.037 -0.700 1.00 95.19 179 VAL A C 1
ATOM 1280 O O . VAL A 1 179 ? 21.353 -13.055 -0.886 1.00 95.19 179 VAL A O 1
ATOM 1283 N N . PHE A 1 180 ? 20.132 -11.367 -1.708 1.00 94.44 180 PHE A N 1
ATOM 1284 C CA . PHE A 1 180 ? 20.268 -11.797 -3.105 1.00 94.44 180 PHE A CA 1
ATOM 1285 C C . PHE A 1 180 ? 21.733 -11.847 -3.542 1.00 94.44 180 PHE A C 1
ATOM 1287 O O . PHE A 1 180 ? 22.154 -12.855 -4.099 1.00 94.44 180 PHE A O 1
ATOM 1294 N N . VAL A 1 181 ? 22.518 -10.816 -3.212 1.00 95.38 181 VAL A N 1
ATOM 1295 C CA . VAL A 1 181 ? 23.963 -10.794 -3.494 1.00 95.38 181 VAL A CA 1
ATOM 1296 C C . VAL A 1 181 ? 24.696 -11.916 -2.752 1.00 95.38 181 VAL A C 1
ATOM 1298 O O . VAL A 1 181 ? 25.566 -12.557 -3.326 1.00 95.38 181 VAL A O 1
ATOM 1301 N N . ALA A 1 182 ? 24.343 -12.186 -1.492 1.00 96.44 182 ALA A N 1
ATOM 1302 C CA . ALA A 1 182 ? 24.961 -13.265 -0.720 1.00 96.44 182 ALA A CA 1
ATOM 1303 C C . ALA A 1 182 ? 24.615 -14.673 -1.242 1.00 96.44 182 ALA A C 1
ATOM 1305 O O . ALA A 1 182 ? 25.421 -15.578 -1.081 1.00 96.44 182 ALA A O 1
ATOM 1306 N N . ILE A 1 183 ? 23.428 -14.864 -1.830 1.00 96.25 183 ILE A N 1
ATOM 1307 C CA . ILE A 1 183 ? 23.014 -16.128 -2.465 1.00 96.25 183 ILE A CA 1
ATOM 1308 C C . ILE A 1 183 ? 23.719 -16.332 -3.813 1.00 96.25 183 ILE A C 1
ATOM 1310 O O . ILE A 1 183 ? 23.961 -17.470 -4.203 1.00 96.25 183 ILE A O 1
ATOM 1314 N N . GLU A 1 184 ? 23.991 -15.249 -4.544 1.00 94.69 184 GLU A N 1
ATOM 1315 C CA . GLU A 1 184 ? 24.692 -15.296 -5.832 1.00 94.69 184 GLU A CA 1
ATOM 1316 C C . GLU A 1 184 ? 26.187 -15.635 -5.688 1.00 94.69 184 GLU A C 1
ATOM 1318 O O . GLU A 1 184 ? 26.761 -16.222 -6.607 1.00 94.69 184 GLU A O 1
ATOM 1323 N N . ALA A 1 185 ? 26.799 -15.265 -4.558 1.00 86.56 185 ALA A N 1
ATOM 1324 C CA . ALA A 1 185 ? 28.214 -15.484 -4.242 1.00 86.56 185 ALA A CA 1
ATOM 1325 C C . ALA A 1 185 ? 28.553 -16.949 -3.916 1.00 86.56 185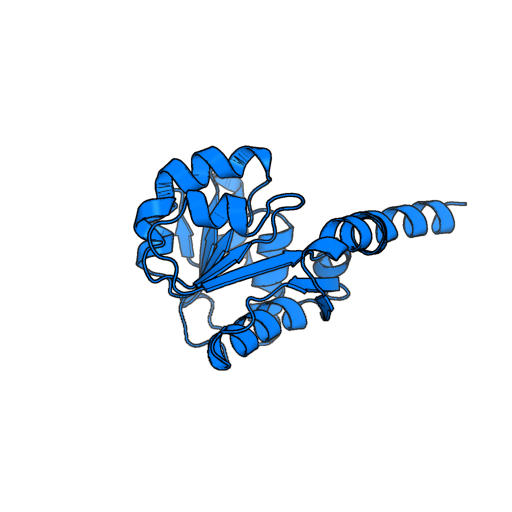 ALA A C 1
ATOM 1327 O O . ALA A 1 185 ? 29.640 -17.393 -4.357 1.00 86.56 185 ALA A O 1
#